Protein AF-0000000078651149 (afdb_homodimer)

Secondary structure (DSSP, 8-state):
-EEEEEEEETTHHHHHHHHHHHHHGGGGGGEEEEEE-TT--HHHHHHHHHHHTTT--TT-EEEEEESSTTSHHHHHHHHHHHHTT-GGG-EEEES-BHHHHHHHHHHTTT--HHHHHHHHHHHHHHT-EE---------------/-EEEEEEEETTHHHHHHHHHHHHHGGGGGGEEEEEE-TT--HHHHHHHHHHHTTT--TT-EEEEEESSTTSHHHHHHHHHHHHTT-GGG-EEEES-BHHHHHHHHHHTTT--HHHHHHHHHHHHHHT-EE---------------

Foldseek 3Di:
DEAEEEEEAACVQVVLLVVLCVVCVPQSVRYFYAYDHPPHDLVRSLVVLCVSCVPDDLPYAYEYEYAAPPDSGLVSNLVSCVVSVRNVQYHYYYNDDNQLVNLCSVCVVPDGDPVSVCRSVVRSVVVDDDDDDPPPPPPVPPPPD/DEAEEEEEAACVQVVLLVVLCVVCVPQSVRYFYAYDHPPDDLVRSLVVLCVSCVPDDLPYAYEYEYAAPPDSGLVSNLVSCVVSVRNVQYHYYYNDDNQLVNLCSVCVVPDGDPVSVCRSVVRSVVVDDDDDDPPPPPPVPPPPD

Organism: NCBI:txid862967

Structure (mmCIF, N/CA/C/O backbone):
data_AF-0000000078651149-model_v1
#
loop_
_entity.id
_entity.type
_entity.pdbx_description
1 polymer 'PTS system, sugar-specific IIA component'
#
loop_
_atom_site.group_PDB
_atom_site.id
_atom_site.type_symbol
_atom_site.label_atom_id
_atom_site.label_alt_id
_atom_site.label_comp_id
_atom_site.label_asym_id
_atom_site.label_entity_id
_atom_site.label_seq_id
_atom_site.pdbx_PDB_ins_code
_atom_site.Cartn_x
_atom_site.Cartn_y
_atom_site.Cartn_z
_atom_site.occupancy
_atom_site.B_iso_or_equiv
_atom_site.auth_seq_id
_atom_site.auth_comp_id
_atom_site.auth_asym_id
_atom_site.auth_atom_id
_atom_site.pdbx_PDB_model_num
ATOM 1 N N . MET A 1 1 ? -10.391 21.188 9.93 1 91.44 1 MET A N 1
ATOM 2 C CA . MET A 1 1 ? -10.617 19.844 9.391 1 91.44 1 MET A CA 1
ATOM 3 C C . MET A 1 1 ? -9.305 19.078 9.281 1 91.44 1 MET A C 1
ATOM 5 O O . MET A 1 1 ? -8.227 19.672 9.195 1 91.44 1 MET A O 1
ATOM 9 N N . LYS A 1 2 ? -9.398 17.734 9.375 1 96.12 2 LYS A N 1
ATOM 10 C CA . LYS A 1 2 ? -8.203 16.891 9.25 1 96.12 2 LYS A CA 1
ATOM 11 C C . LYS A 1 2 ? -8.172 16.188 7.898 1 96.12 2 LYS A C 1
ATOM 13 O O . LYS A 1 2 ? -9.125 15.492 7.535 1 96.12 2 LYS A O 1
ATOM 18 N N . TYR A 1 3 ? -7.121 16.406 7.117 1 97.81 3 TYR A N 1
ATOM 19 C CA . TYR A 1 3 ? -6.969 15.789 5.801 1 97.81 3 TYR A CA 1
ATOM 20 C C . TYR A 1 3 ? -6.078 14.555 5.871 1 97.81 3 TYR A C 1
ATOM 22 O O . TYR A 1 3 ? -5.164 14.484 6.691 1 97.81 3 TYR A O 1
ATOM 30 N N . LEU A 1 4 ? -6.434 13.617 5.094 1 98.44 4 LEU A N 1
ATOM 31 C CA . LEU A 1 4 ? -5.555 12.469 4.887 1 98.44 4 LEU A CA 1
ATOM 32 C C . LEU A 1 4 ? -4.586 12.727 3.738 1 98.44 4 LEU A C 1
ATOM 34 O O . LEU A 1 4 ? -5.008 12.938 2.6 1 98.44 4 LEU A O 1
ATOM 38 N N . VAL A 1 5 ? -3.336 12.703 4.043 1 98.75 5 VAL A N 1
ATOM 39 C CA . VAL A 1 5 ? -2.295 12.953 3.049 1 98.75 5 VAL A CA 1
ATOM 40 C C . VAL A 1 5 ? -1.481 11.688 2.82 1 98.75 5 VAL A C 1
ATOM 42 O O . VAL A 1 5 ? -0.91 11.125 3.76 1 98.75 5 VAL A O 1
ATOM 45 N N . LEU A 1 6 ? -1.442 11.242 1.597 1 98.88 6 LEU A N 1
ATOM 46 C CA . LEU A 1 6 ? -0.689 10.062 1.199 1 98.88 6 LEU A CA 1
ATOM 47 C C . LEU A 1 6 ? 0.566 10.453 0.426 1 98.88 6 LEU A C 1
ATOM 49 O O . LEU A 1 6 ? 0.494 11.211 -0.539 1 98.88 6 LEU A O 1
ATOM 53 N N . VAL A 1 7 ? 1.721 9.938 0.854 1 98.75 7 VAL A N 1
ATOM 54 C CA . VAL A 1 7 ? 2.963 10.234 0.147 1 98.75 7 VAL A CA 1
ATOM 55 C C . VAL A 1 7 ? 3.721 8.938 -0.128 1 98.75 7 VAL A C 1
ATOM 57 O O . VAL A 1 7 ? 3.719 8.023 0.699 1 98.75 7 VAL A O 1
ATOM 60 N N . SER A 1 8 ? 4.363 8.852 -1.231 1 98.81 8 SER A N 1
ATOM 61 C CA . SER A 1 8 ? 5.07 7.629 -1.587 1 98.81 8 SER A CA 1
ATOM 62 C C . SER A 1 8 ? 6.102 7.879 -2.68 1 98.81 8 SER A C 1
ATOM 64 O O . SER A 1 8 ? 6.109 8.945 -3.301 1 98.81 8 SER A O 1
ATOM 66 N N . HIS A 1 9 ? 6.988 6.918 -2.805 1 98.44 9 HIS A N 1
ATOM 67 C CA . HIS A 1 9 ? 7.684 6.781 -4.082 1 98.44 9 HIS A CA 1
ATOM 68 C C . HIS A 1 9 ? 6.73 6.336 -5.184 1 98.44 9 HIS A C 1
ATOM 70 O O . HIS A 1 9 ? 5.805 5.562 -4.938 1 98.44 9 HIS A O 1
ATOM 76 N N . GLY A 1 10 ? 7.031 6.855 -6.387 1 97.44 10 GLY A N 1
ATOM 77 C CA . GLY A 1 10 ? 6.262 6.391 -7.531 1 97.44 10 GLY A CA 1
ATOM 78 C C . GLY A 1 10 ? 4.773 6.637 -7.387 1 97.44 10 GLY A C 1
ATOM 79 O O . GLY A 1 10 ? 4.355 7.715 -6.961 1 97.44 10 GLY A O 1
ATOM 80 N N . GLY A 1 11 ? 3.93 5.637 -7.789 1 98 11 GLY A N 1
ATOM 81 C CA . GLY A 1 11 ? 2.496 5.852 -7.918 1 98 11 GLY A CA 1
ATOM 82 C C . GLY A 1 11 ? 1.697 5.234 -6.781 1 98 11 GLY A C 1
ATOM 83 O O . GLY A 1 11 ? 0.466 5.211 -6.828 1 98 11 GLY A O 1
ATOM 84 N N . LEU A 1 12 ? 2.32 4.746 -5.73 1 98.75 12 LEU A N 1
ATOM 85 C CA . LEU A 1 12 ? 1.629 4.023 -4.668 1 98.75 12 LEU A CA 1
ATOM 86 C C . LEU A 1 12 ? 0.584 4.906 -3.996 1 98.75 12 LEU A C 1
ATOM 88 O O . LEU A 1 12 ? -0.557 4.484 -3.799 1 98.75 12 LEU A O 1
ATOM 92 N N . ALA A 1 13 ? 0.898 6.145 -3.652 1 98.75 13 ALA A N 1
ATOM 93 C CA . ALA A 1 13 ? -0.025 7.051 -2.971 1 98.75 13 ALA A CA 1
ATOM 94 C C . ALA A 1 13 ? -1.29 7.266 -3.797 1 98.75 13 ALA A C 1
ATOM 96 O O . ALA A 1 13 ? -2.404 7.098 -3.293 1 98.75 13 ALA A O 1
ATOM 97 N N . GLU A 1 14 ? -1.108 7.578 -5.059 1 98 14 GLU A N 1
ATOM 98 C CA . GLU A 1 14 ? -2.252 7.789 -5.941 1 98 14 GLU A CA 1
ATOM 99 C C . GLU A 1 14 ? -3.041 6.496 -6.137 1 98 14 GLU A C 1
ATOM 101 O O . GLU A 1 14 ? -4.266 6.527 -6.285 1 98 14 GLU A O 1
ATOM 106 N N . GLY A 1 15 ? -2.297 5.406 -6.211 1 98.19 15 GLY A N 1
ATOM 107 C CA . GLY A 1 15 ? -2.959 4.113 -6.27 1 98.19 15 GLY A CA 1
ATOM 108 C C . GLY A 1 15 ? -3.869 3.855 -5.082 1 98.19 15 GLY A C 1
ATOM 109 O O . GLY A 1 15 ? -5.008 3.414 -5.254 1 98.19 15 GLY A O 1
ATOM 110 N N . VAL A 1 16 ? -3.379 4.109 -3.887 1 98.44 16 VAL A N 1
ATOM 111 C CA . VAL A 1 16 ? -4.18 3.936 -2.68 1 98.44 16 VAL A CA 1
ATOM 112 C C . VAL A 1 16 ? -5.391 4.867 -2.723 1 98.44 16 VAL A C 1
ATOM 114 O O . VAL A 1 16 ? -6.504 4.465 -2.379 1 98.44 16 VAL A O 1
ATOM 117 N N . GLN A 1 17 ? -5.168 6.094 -3.168 1 97.81 17 GLN A N 1
ATOM 118 C CA . GLN A 1 17 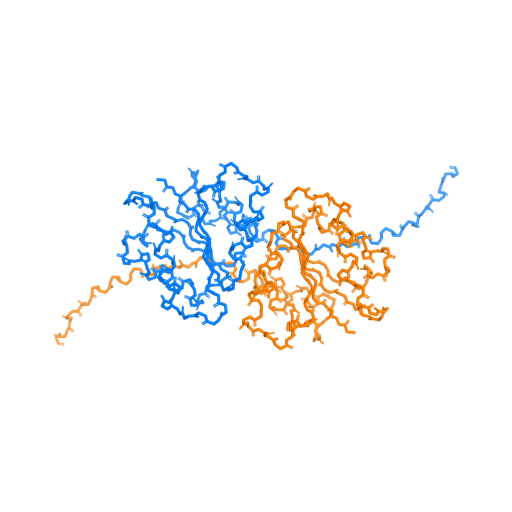? -6.273 7.039 -3.273 1 97.81 17 GLN A CA 1
ATOM 119 C C . GLN A 1 17 ? -7.375 6.5 -4.18 1 97.81 17 GLN A C 1
ATOM 121 O O . GLN A 1 17 ? -8.555 6.586 -3.85 1 97.81 17 GLN A O 1
ATOM 126 N N . SER A 1 18 ? -6.992 5.984 -5.32 1 96.56 18 SER A N 1
ATOM 127 C CA . SER A 1 18 ? -7.965 5.41 -6.246 1 96.56 18 SER A CA 1
ATOM 128 C C . SER A 1 18 ? -8.727 4.254 -5.605 1 96.56 18 SER A C 1
ATOM 130 O O . SER A 1 18 ? -9.93 4.109 -5.805 1 96.56 18 SER A O 1
ATOM 132 N N . SER A 1 19 ? -8.031 3.371 -4.859 1 97.31 19 SER A N 1
ATOM 133 C CA . SER A 1 19 ? -8.664 2.248 -4.176 1 97.31 19 SER A CA 1
ATOM 134 C C . SER A 1 19 ? -9.609 2.729 -3.082 1 97.31 19 SER A C 1
ATOM 136 O O . SER A 1 19 ? -10.711 2.188 -2.924 1 97.31 19 SER A O 1
ATOM 138 N N . LEU A 1 20 ? -9.188 3.756 -2.35 1 96.88 20 LEU A N 1
ATOM 139 C CA . LEU A 1 20 ? -10.023 4.305 -1.285 1 96.88 20 LEU A CA 1
ATOM 140 C C . LEU A 1 20 ? -11.344 4.812 -1.84 1 96.88 20 LEU A C 1
ATOM 142 O O . LEU A 1 20 ? -12.383 4.703 -1.184 1 96.88 20 LEU A O 1
ATOM 146 N N . LYS A 1 21 ? -11.312 5.363 -3.047 1 95 21 LYS A N 1
ATOM 147 C CA . LYS A 1 21 ? -12.516 5.906 -3.672 1 95 21 LYS A CA 1
ATOM 148 C C . LYS A 1 21 ? -13.578 4.82 -3.852 1 95 21 LYS A C 1
ATOM 150 O O . LYS A 1 21 ? -14.773 5.098 -3.756 1 95 21 LYS A O 1
ATOM 155 N N . MET A 1 22 ? -13.172 3.645 -4.027 1 93.94 22 MET A N 1
ATOM 156 C CA . MET A 1 22 ? -14.094 2.527 -4.227 1 93.94 22 MET A CA 1
ATOM 157 C C . MET A 1 22 ? -14.766 2.141 -2.912 1 93.94 22 MET A C 1
ATOM 159 O O . MET A 1 22 ? -15.836 1.529 -2.916 1 93.94 22 MET A O 1
ATOM 163 N N . PHE A 1 23 ? -14.148 2.459 -1.792 1 93 23 PHE A N 1
ATOM 164 C CA . PHE A 1 23 ? -14.664 2.07 -0.484 1 93 23 PHE A CA 1
ATOM 165 C C . PHE A 1 23 ? -15.352 3.248 0.199 1 93 23 PHE A C 1
ATOM 167 O O . PHE A 1 23 ? -16.312 3.062 0.959 1 93 23 PHE A O 1
ATOM 174 N N . ALA A 1 24 ? -14.82 4.402 -0.02 1 88.62 24 ALA A N 1
ATOM 175 C CA . ALA A 1 24 ? -15.25 5.59 0.713 1 88.62 24 ALA A CA 1
ATOM 176 C C . ALA A 1 24 ? -15.367 6.797 -0.216 1 88.62 24 ALA A C 1
ATOM 178 O O . ALA A 1 24 ? -14.875 7.883 0.099 1 88.62 24 ALA A O 1
ATOM 179 N N . GLY A 1 25 ? -15.969 6.648 -1.271 1 77.94 25 GLY A N 1
ATOM 180 C CA . GLY A 1 25 ? -16.062 7.672 -2.299 1 77.94 25 GLY A CA 1
ATOM 181 C C . GLY A 1 25 ? -16.562 9.008 -1.768 1 77.94 25 GLY A C 1
ATOM 182 O O . GLY A 1 25 ? -16.188 10.062 -2.279 1 77.94 25 GLY A O 1
ATOM 183 N N . ASP A 1 26 ? -17.266 9.109 -0.758 1 80.19 26 ASP A N 1
ATOM 184 C CA . ASP A 1 26 ? -17.875 10.328 -0.239 1 80.19 26 ASP A CA 1
ATOM 185 C C . ASP A 1 26 ? -16.844 11.172 0.526 1 80.19 26 ASP A C 1
ATOM 187 O O . ASP A 1 26 ? -17.062 12.359 0.752 1 80.19 26 ASP A O 1
ATOM 191 N N . LYS A 1 27 ? -15.758 10.648 0.894 1 81.94 27 LYS A N 1
ATOM 192 C CA . LYS A 1 27 ? -14.773 11.359 1.694 1 81.94 27 LYS A CA 1
ATOM 193 C C . LYS A 1 27 ? -13.484 11.578 0.907 1 81.94 27 LYS A C 1
ATOM 195 O O . LYS A 1 27 ? -12.477 12.039 1.461 1 81.94 27 LYS A O 1
ATOM 200 N N . THR A 1 28 ? -13.484 11.406 -0.286 1 80.06 28 THR A N 1
ATOM 201 C CA . THR A 1 28 ? -12.25 11.383 -1.059 1 80.06 28 THR A CA 1
ATOM 202 C C . THR A 1 28 ? -11.711 12.789 -1.275 1 80.06 28 THR A C 1
ATOM 204 O O . THR A 1 28 ? -10.539 12.977 -1.595 1 80.06 28 THR A O 1
ATOM 207 N N . ASP A 1 29 ? -12.609 13.742 -1.034 1 88.69 29 ASP A N 1
ATOM 208 C CA . ASP A 1 29 ? -12.164 15.125 -1.166 1 88.69 29 ASP A CA 1
ATOM 209 C C . ASP A 1 29 ? -11.18 15.492 -0.063 1 88.69 29 ASP A C 1
ATOM 211 O O . ASP A 1 29 ? -10.469 16.5 -0.164 1 88.69 29 ASP A O 1
ATOM 215 N N . GLN A 1 30 ? -11.133 14.727 0.905 1 94.19 30 GLN A N 1
ATOM 216 C CA . GLN A 1 30 ? -10.25 15 2.033 1 94.19 30 GLN A CA 1
ATOM 217 C C . GLN A 1 30 ? -8.953 14.203 1.93 1 94.19 30 GLN A C 1
ATOM 219 O O . GLN A 1 30 ? -8.172 14.156 2.879 1 94.19 30 GLN A O 1
ATOM 224 N N . VAL A 1 31 ? -8.781 13.516 0.802 1 97.88 31 VAL A N 1
ATOM 225 C CA . VAL A 1 31 ? -7.582 12.719 0.583 1 97.88 31 VAL A CA 1
ATOM 226 C C . VAL A 1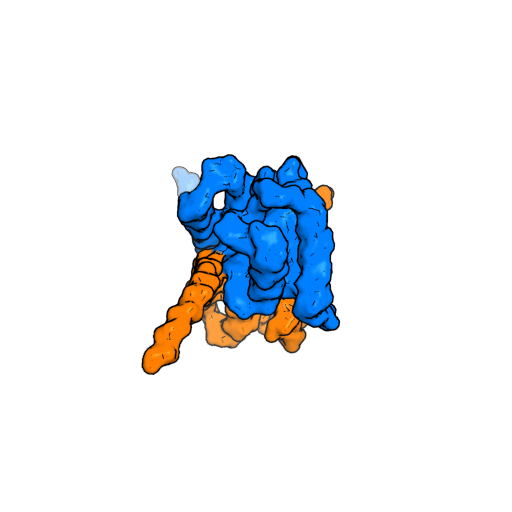 31 ? -6.676 13.414 -0.431 1 97.88 31 VAL A C 1
ATOM 228 O O . VAL A 1 31 ? -7.117 13.758 -1.529 1 97.88 31 VAL A O 1
ATOM 231 N N . ILE A 1 32 ? -5.48 13.688 -0.051 1 98.19 32 ILE A N 1
ATOM 232 C CA . ILE A 1 32 ? -4.449 14.25 -0.914 1 98.19 32 ILE A CA 1
ATOM 233 C C . ILE A 1 32 ? -3.338 13.227 -1.128 1 98.19 32 ILE A C 1
ATOM 235 O O . ILE A 1 32 ? -2.797 12.68 -0.165 1 98.19 32 ILE A O 1
ATOM 239 N N . ALA A 1 33 ? -3.047 12.906 -2.346 1 98.56 33 ALA A N 1
ATOM 240 C CA . ALA A 1 33 ? -2.006 11.93 -2.664 1 98.56 33 ALA A CA 1
ATOM 241 C C . ALA A 1 33 ? -0.919 12.555 -3.535 1 98.56 33 ALA A C 1
ATOM 243 O O . ALA A 1 33 ? -1.215 13.164 -4.566 1 98.56 33 ALA A O 1
ATOM 244 N N . VAL A 1 34 ? 0.312 12.398 -3.1 1 98.69 34 VAL A N 1
ATOM 245 C CA . VAL A 1 34 ? 1.445 12.922 -3.854 1 98.69 34 VAL A CA 1
ATOM 246 C C . VAL A 1 34 ? 2.564 11.883 -3.891 1 98.69 34 VAL A C 1
ATOM 248 O O . VAL A 1 34 ? 2.961 11.352 -2.852 1 98.69 34 VAL A O 1
ATOM 251 N N . GLY A 1 35 ? 3.037 11.562 -5.039 1 98.56 35 GLY A N 1
ATOM 252 C CA . GLY A 1 35 ? 4.137 10.633 -5.199 1 98.56 35 GLY A CA 1
ATOM 253 C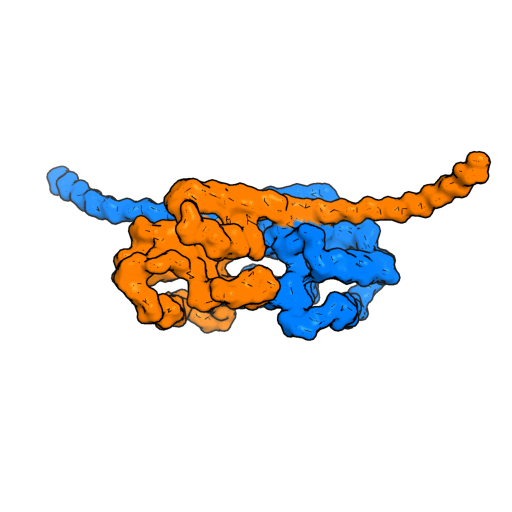 C . GLY A 1 35 ? 5.367 11.258 -5.832 1 98.56 35 GLY A C 1
ATOM 254 O O . GLY A 1 35 ? 5.25 12.117 -6.707 1 98.56 35 GLY A O 1
ATOM 255 N N . LEU A 1 36 ? 6.523 10.875 -5.344 1 98.5 36 LEU A N 1
ATOM 256 C CA . LEU A 1 36 ? 7.766 11.188 -6.047 1 98.5 36 LEU A CA 1
ATOM 257 C C . LEU A 1 36 ? 7.91 10.32 -7.293 1 98.5 36 LEU A C 1
ATOM 259 O O . LEU A 1 36 ? 8.234 9.133 -7.199 1 98.5 36 LEU A O 1
ATOM 263 N N . LYS A 1 37 ? 7.746 10.906 -8.414 1 96.12 37 LYS A N 1
ATOM 264 C CA . LYS A 1 37 ? 7.746 10.164 -9.672 1 96.12 37 LYS A CA 1
ATOM 265 C C . LYS A 1 37 ? 9.164 9.875 -10.141 1 96.12 37 LYS A C 1
ATOM 267 O O . LYS A 1 37 ? 10.109 10.562 -9.75 1 96.12 37 LYS A O 1
ATOM 272 N N . GLU A 1 38 ? 9.211 8.789 -10.969 1 93 38 GLU A N 1
ATOM 273 C CA . GLU A 1 38 ? 10.5 8.469 -11.562 1 93 38 GLU A CA 1
ATOM 274 C C . GLU A 1 38 ? 11.062 9.648 -12.352 1 93 38 GLU A C 1
ATOM 276 O O . GLU A 1 38 ? 10.352 10.273 -13.141 1 93 38 GLU A O 1
ATOM 281 N N . GLY A 1 39 ? 12.32 9.984 -12.172 1 93.75 39 GLY A N 1
ATOM 282 C CA . GLY A 1 39 ? 12.969 11.062 -12.914 1 93.75 39 GLY A CA 1
ATOM 283 C C . GLY A 1 39 ? 12.766 12.43 -12.289 1 93.75 39 GLY A C 1
ATOM 284 O O . GLY A 1 39 ? 13.344 13.414 -12.742 1 93.75 39 GLY A O 1
ATOM 285 N N . LYS A 1 40 ? 11.945 12.578 -11.328 1 96.06 40 LYS A N 1
ATOM 286 C CA . LYS A 1 40 ? 11.734 13.844 -10.641 1 96.06 40 LYS A CA 1
ATOM 287 C C . LYS A 1 40 ? 12.656 13.977 -9.43 1 96.06 40 LYS A C 1
ATOM 289 O O . LYS A 1 40 ? 13.008 12.977 -8.805 1 96.06 40 LYS A O 1
ATOM 294 N N . SER A 1 41 ? 13.031 15.164 -9.094 1 97.25 41 SER A N 1
ATOM 295 C CA . SER A 1 41 ? 13.875 15.43 -7.938 1 97.25 41 SER A CA 1
ATOM 296 C C . SER A 1 41 ? 13.039 15.641 -6.68 1 97.25 41 SER A C 1
ATOM 298 O O . SER A 1 41 ? 11.82 15.844 -6.762 1 97.25 41 SER A O 1
ATOM 300 N N . VAL A 1 42 ? 13.664 15.594 -5.562 1 97.12 42 VAL A N 1
ATOM 301 C CA . VAL A 1 42 ? 13.008 15.852 -4.289 1 97.12 42 VAL A CA 1
ATOM 302 C C . VAL A 1 42 ? 12.492 17.297 -4.254 1 97.12 42 VAL A C 1
ATOM 304 O O . VAL A 1 42 ? 11.445 17.562 -3.656 1 97.12 42 VAL A O 1
ATOM 307 N N . ASP A 1 43 ? 13.188 18.203 -4.953 1 98.06 43 ASP A N 1
ATOM 308 C CA . ASP A 1 43 ? 12.727 19.578 -5.059 1 98.06 43 ASP A CA 1
ATOM 309 C C . ASP A 1 43 ? 11.414 19.672 -5.84 1 98.06 43 ASP A C 1
ATOM 311 O O . ASP A 1 43 ? 10.516 20.406 -5.469 1 98.06 43 ASP A O 1
ATOM 315 N N . ASP A 1 44 ? 11.391 18.938 -6.895 1 98.12 44 ASP A N 1
ATOM 316 C CA . ASP A 1 44 ? 10.148 18.859 -7.656 1 98.12 44 ASP A CA 1
ATOM 317 C C . ASP A 1 44 ? 9.008 18.312 -6.793 1 98.12 44 ASP A C 1
ATOM 319 O O . ASP A 1 44 ? 7.895 18.844 -6.824 1 98.12 44 ASP A O 1
ATOM 323 N N . PHE A 1 45 ? 9.328 17.312 -6.094 1 98.62 45 PHE A N 1
ATOM 324 C CA . PHE A 1 45 ? 8.336 16.734 -5.203 1 98.62 45 PHE A CA 1
ATOM 325 C C . PHE A 1 45 ? 7.859 17.75 -4.176 1 98.62 45 PHE A C 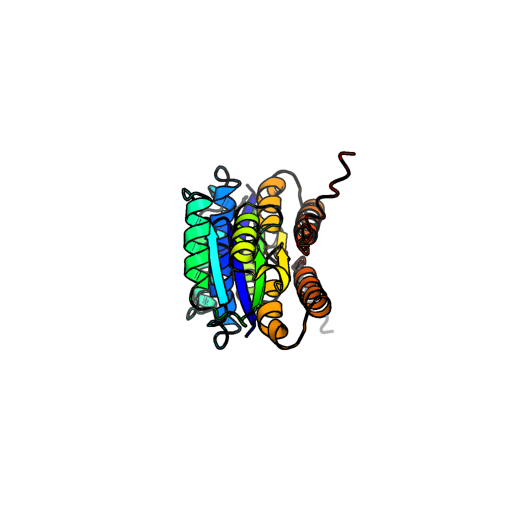1
ATOM 327 O O . PHE A 1 45 ? 6.66 17.859 -3.916 1 98.62 45 PHE A O 1
ATOM 334 N N . ALA A 1 46 ? 8.797 18.453 -3.545 1 98.5 46 ALA A N 1
ATOM 335 C CA . ALA A 1 46 ? 8.453 19.453 -2.553 1 98.5 46 ALA A CA 1
ATOM 336 C C . ALA A 1 46 ? 7.488 20.484 -3.135 1 98.5 46 ALA A C 1
ATOM 338 O O . ALA A 1 46 ? 6.52 20.875 -2.482 1 98.5 46 ALA A O 1
ATOM 339 N N . LEU A 1 47 ? 7.766 20.891 -4.359 1 98.25 47 LEU A N 1
ATOM 340 C CA . LEU A 1 47 ? 6.914 21.859 -5.035 1 98.25 47 LEU A CA 1
ATOM 341 C C . LEU A 1 47 ? 5.516 21.281 -5.262 1 98.25 47 LEU A C 1
ATOM 343 O O . LEU A 1 47 ? 4.516 21.953 -4.98 1 98.25 47 LEU A O 1
ATOM 347 N N . ASP A 1 48 ? 5.48 20.094 -5.766 1 98.31 48 ASP A N 1
ATOM 348 C CA . ASP A 1 48 ? 4.203 19.438 -6.008 1 98.31 48 ASP A CA 1
ATOM 349 C C . ASP A 1 48 ? 3.422 19.266 -4.707 1 98.31 48 ASP A C 1
ATOM 351 O O . ASP A 1 48 ? 2.205 19.453 -4.676 1 98.31 48 ASP A O 1
ATOM 355 N N . PHE A 1 49 ? 4.113 18.922 -3.682 1 98.75 49 PHE A N 1
ATOM 356 C CA . PHE A 1 49 ? 3.494 18.688 -2.383 1 98.75 49 PHE A CA 1
ATOM 357 C C . PHE A 1 49 ? 2.924 19.984 -1.812 1 98.75 49 PHE A C 1
ATOM 359 O O . PHE A 1 49 ? 1.79 20 -1.33 1 98.75 49 PHE A O 1
ATOM 366 N N . ARG A 1 50 ? 3.662 21 -1.884 1 98.31 50 ARG A N 1
ATOM 367 C CA . ARG A 1 50 ? 3.189 22.312 -1.435 1 98.31 50 ARG A CA 1
ATOM 368 C C . ARG A 1 50 ? 1.927 22.719 -2.184 1 98.31 50 ARG A C 1
ATOM 370 O O . ARG A 1 50 ? 0.967 23.203 -1.574 1 98.31 50 ARG A O 1
ATOM 377 N N . GLN A 1 51 ? 2.023 22.531 -3.463 1 98.31 51 GLN A N 1
ATOM 378 C CA . GLN A 1 51 ? 0.876 22.891 -4.289 1 98.31 51 GLN A CA 1
ATOM 379 C C . GLN A 1 51 ? -0.356 22.078 -3.9 1 98.31 51 GLN A C 1
ATOM 381 O O . GLN A 1 51 ? -1.468 22.609 -3.861 1 98.31 51 GLN A O 1
ATOM 386 N N . ALA A 1 52 ? -0.146 20.828 -3.65 1 98 52 ALA A N 1
ATOM 387 C CA . ALA A 1 52 ? -1.252 19.938 -3.287 1 98 52 ALA A CA 1
ATOM 388 C C . ALA A 1 52 ? -1.891 20.375 -1.972 1 98 52 ALA A C 1
ATOM 390 O O . ALA A 1 52 ? -3.088 20.172 -1.756 1 98 52 ALA A O 1
ATOM 391 N N . LEU A 1 53 ? -1.129 21 -1.083 1 97.69 53 LEU A N 1
ATOM 392 C CA . LEU A 1 53 ? -1.615 21.391 0.234 1 97.69 53 LEU A CA 1
ATOM 393 C C . LEU A 1 53 ? -2.16 22.812 0.206 1 97.69 53 LEU A C 1
ATOM 395 O O . LEU A 1 53 ? -2.646 23.312 1.221 1 97.69 53 LEU A O 1
ATOM 399 N N . SER A 1 54 ? -2.135 23.453 -0.936 1 96.69 54 SER A N 1
ATOM 400 C CA . SER A 1 54 ? -2.428 24.891 -1.046 1 96.69 54 SER A CA 1
ATOM 401 C C . SER A 1 54 ? -3.861 25.188 -0.628 1 96.69 54 SER A C 1
ATOM 403 O O . SER A 1 54 ? -4.176 26.328 -0.253 1 96.69 54 SER A O 1
ATOM 405 N N . GLY A 1 55 ? -4.754 24.219 -0.617 1 95.31 55 GLY A N 1
ATOM 406 C CA . GLY A 1 55 ? -6.148 24.438 -0.255 1 95.31 55 GLY A CA 1
ATOM 407 C C . GLY A 1 55 ? -6.398 24.328 1.237 1 95.31 55 GLY A C 1
ATOM 408 O O . GLY A 1 55 ? -7.5 24.625 1.707 1 95.31 55 GLY A O 1
ATOM 409 N N . LEU A 1 56 ? -5.414 24 2 1 96.31 56 LEU A N 1
ATOM 410 C CA . LEU A 1 56 ? -5.582 23.828 3.439 1 96.31 56 LEU A CA 1
ATOM 411 C C . LEU A 1 56 ? -5.551 25.188 4.148 1 96.31 56 LEU A C 1
ATOM 413 O O . LEU A 1 56 ? -4.742 26.047 3.805 1 96.31 56 LEU A O 1
ATOM 417 N N . SER A 1 57 ? -6.41 25.359 5.078 1 95.94 57 SER A N 1
ATOM 418 C CA . SER A 1 57 ? -6.395 26.531 5.934 1 95.94 57 SER A CA 1
ATOM 419 C C . SER A 1 57 ? -5.406 26.375 7.086 1 95.94 57 SER A C 1
ATOM 421 O O . SER A 1 57 ? -4.867 25.281 7.293 1 95.94 57 SER A O 1
ATOM 423 N N . VAL A 1 58 ? -5.23 27.375 7.793 1 93.75 58 VAL A N 1
ATOM 424 C CA . VAL A 1 58 ? -4.289 27.391 8.906 1 93.75 58 VAL A CA 1
ATOM 425 C C . VAL A 1 58 ? -4.762 26.422 9.992 1 93.75 58 VAL A C 1
ATOM 427 O O . VAL A 1 58 ? -3.949 25.781 10.656 1 93.75 58 VAL A O 1
ATOM 430 N N . GLU A 1 59 ? -6.039 26.281 10.055 1 95.06 59 GLU A N 1
ATOM 431 C CA . GLU A 1 59 ? -6.602 25.484 11.141 1 95.06 59 GLU A CA 1
ATOM 432 C C . GLU A 1 59 ? -6.668 24 10.758 1 95.06 59 GLU A C 1
ATOM 434 O O . GLU A 1 59 ? -6.875 23.141 11.617 1 95.06 59 GLU A O 1
ATOM 439 N N . ASP A 1 60 ? -6.531 23.75 9.5 1 96.56 60 ASP A N 1
ATOM 440 C CA . ASP A 1 60 ? -6.59 22.375 9.055 1 96.56 60 ASP A CA 1
ATOM 441 C C . ASP A 1 60 ? -5.371 21.578 9.539 1 96.56 60 ASP A C 1
ATOM 443 O O . ASP A 1 60 ? -4.273 22.141 9.641 1 96.56 60 ASP A O 1
ATOM 447 N N . THR A 1 61 ? -5.574 20.328 9.891 1 97 61 THR A N 1
ATOM 448 C CA . THR A 1 61 ? -4.5 19.422 10.273 1 97 61 THR A CA 1
ATOM 449 C C . THR A 1 61 ? -4.402 18.25 9.297 1 97 61 THR A C 1
ATOM 451 O O . THR A 1 61 ? -5.227 18.125 8.391 1 97 61 THR A O 1
ATOM 454 N N . VAL A 1 62 ? -3.297 17.484 9.523 1 97.94 62 VAL A N 1
ATOM 455 C CA . VAL A 1 62 ? -3.113 16.438 8.523 1 97.94 62 VAL A CA 1
ATOM 456 C C . VAL A 1 62 ? -2.723 15.141 9.219 1 97.94 62 VAL A C 1
ATOM 458 O O . VAL A 1 62 ? -2.035 15.148 10.242 1 97.94 62 VAL A O 1
ATOM 461 N N . LEU A 1 63 ? -3.242 14.086 8.758 1 98.5 63 LEU A N 1
ATOM 462 C CA . LEU A 1 63 ? -2.732 12.727 8.922 1 98.5 63 LEU A CA 1
ATOM 463 C C . LEU A 1 63 ? -1.938 12.289 7.695 1 98.5 63 LEU A C 1
ATOM 465 O O . LEU A 1 63 ? -2.492 12.18 6.598 1 98.5 63 LEU A O 1
ATOM 469 N N . VAL A 1 64 ? -0.635 12.055 7.891 1 98.75 64 VAL A N 1
ATOM 470 C CA . VAL A 1 64 ? 0.234 11.68 6.781 1 98.75 64 VAL A CA 1
ATOM 471 C C . VAL A 1 64 ? 0.522 10.18 6.832 1 98.75 64 VAL A C 1
ATOM 473 O O . VAL A 1 64 ? 1.017 9.672 7.84 1 98.75 64 VAL A O 1
ATOM 476 N N . LEU A 1 65 ? 0.21 9.5 5.797 1 98.88 65 LEU A N 1
ATOM 477 C CA . LEU A 1 65 ? 0.572 8.094 5.617 1 98.88 65 LEU A CA 1
ATOM 478 C C . LEU A 1 65 ? 1.56 7.934 4.465 1 98.88 65 LEU A C 1
ATOM 480 O O . LEU A 1 65 ? 1.258 8.297 3.326 1 98.88 65 LEU A O 1
ATOM 484 N N . ALA A 1 66 ? 2.697 7.387 4.758 1 98.88 66 ALA A N 1
ATOM 485 C CA . ALA A 1 66 ? 3.752 7.246 3.756 1 98.88 66 ALA A CA 1
ATOM 486 C C . ALA A 1 66 ? 4.047 5.777 3.469 1 98.88 66 ALA A C 1
ATOM 488 O O . ALA A 1 66 ? 3.783 4.91 4.309 1 98.88 66 ALA A O 1
ATOM 489 N N . ASP A 1 67 ? 4.645 5.539 2.316 1 98.75 67 ASP A N 1
ATOM 490 C CA . ASP A 1 67 ? 5.016 4.176 1.956 1 98.75 67 ASP A CA 1
ATOM 491 C C . ASP A 1 67 ? 6.113 3.643 2.875 1 98.75 67 ASP A C 1
ATOM 493 O O . ASP A 1 67 ? 6.027 2.518 3.369 1 98.75 67 ASP A O 1
ATOM 497 N N . ILE A 1 68 ? 7.098 4.469 3.123 1 97.44 68 ILE A N 1
ATOM 498 C CA . ILE A 1 68 ? 8.211 4.02 3.955 1 97.44 68 ILE A CA 1
ATOM 499 C C . ILE A 1 68 ? 8.703 5.176 4.82 1 97.44 68 ILE A C 1
ATOM 501 O O . ILE A 1 68 ? 8.828 6.309 4.344 1 97.44 68 ILE A O 1
ATOM 505 N N . VAL A 1 69 ? 9.008 4.887 6.09 1 96.75 69 VAL A N 1
ATOM 506 C CA . VAL A 1 69 ? 9.656 5.844 6.973 1 96.75 69 VAL A CA 1
ATOM 507 C C . VAL A 1 69 ? 11.141 5.949 6.613 1 96.75 69 VAL A C 1
ATOM 509 O O . VAL A 1 69 ? 11.812 4.934 6.41 1 96.75 69 VAL A O 1
ATOM 512 N N . GLY A 1 70 ? 11.617 7.156 6.535 1 94.44 70 GLY A N 1
ATOM 513 C CA . GLY A 1 70 ? 13.016 7.359 6.211 1 94.44 70 GLY A CA 1
ATOM 514 C C . GLY A 1 70 ? 13.258 7.605 4.734 1 94.44 70 GLY A C 1
ATOM 515 O O . GLY A 1 70 ? 14.383 7.898 4.32 1 94.44 70 GLY A O 1
ATOM 516 N N . GLY A 1 71 ? 12.25 7.434 3.941 1 96.06 71 GLY A N 1
ATOM 517 C CA . GLY A 1 71 ? 12.375 7.73 2.523 1 96.06 71 GLY A CA 1
ATOM 518 C C . GLY A 1 71 ? 12.352 9.219 2.219 1 96.06 71 GLY A C 1
ATOM 519 O O . GLY A 1 71 ? 11.781 10 2.982 1 96.06 71 GLY A O 1
ATOM 520 N N . SER A 1 72 ? 12.789 9.547 1.047 1 97 72 SER A N 1
ATOM 521 C CA . SER A 1 72 ? 12.875 10.953 0.663 1 97 72 SER A CA 1
ATOM 522 C C . SER A 1 72 ? 11.492 11.586 0.556 1 97 72 SER A C 1
ATOM 524 O O . SER A 1 72 ? 11.289 12.727 0.979 1 97 72 SER A O 1
ATOM 526 N N . PRO A 1 73 ? 10.516 10.898 0.036 1 98.25 73 PRO A N 1
ATOM 527 C CA . PRO A 1 73 ? 9.203 11.531 -0.062 1 98.25 73 PRO A CA 1
ATOM 528 C C . PRO A 1 73 ? 8.641 11.945 1.298 1 98.25 73 PRO A C 1
ATOM 530 O O . PRO A 1 73 ? 8.203 13.086 1.466 1 98.25 73 PRO A O 1
ATOM 533 N N . LEU A 1 74 ? 8.711 11.094 2.303 1 98.19 74 LEU A N 1
ATOM 534 C CA . LEU A 1 74 ? 8.164 11.43 3.613 1 98.19 74 LEU A CA 1
ATOM 535 C C . LEU A 1 74 ? 8.984 12.531 4.273 1 98.19 74 LEU A C 1
ATOM 537 O O . LEU A 1 74 ? 8.422 13.477 4.84 1 98.19 74 LEU A O 1
ATOM 541 N N . THR A 1 75 ? 10.32 12.391 4.176 1 97.5 75 THR A N 1
ATOM 542 C CA . THR A 1 75 ? 11.195 13.398 4.762 1 97.5 75 THR A CA 1
ATOM 543 C C . THR A 1 75 ? 10.906 14.781 4.176 1 97.5 75 THR A C 1
ATOM 545 O O . THR A 1 75 ? 10.773 15.758 4.914 1 97.5 75 THR A O 1
ATOM 548 N N . THR A 1 76 ? 10.805 14.836 2.887 1 98.5 76 THR A N 1
ATOM 549 C CA . THR A 1 76 ? 10.531 16.094 2.197 1 98.5 76 THR A CA 1
ATOM 550 C C . THR A 1 76 ? 9.148 16.625 2.576 1 98.5 76 THR A C 1
ATOM 552 O O . THR A 1 76 ? 8.984 17.828 2.801 1 98.5 76 THR A O 1
ATOM 555 N N . ALA A 1 77 ? 8.18 15.727 2.627 1 98.56 77 ALA A N 1
ATOM 556 C CA . ALA A 1 77 ? 6.832 16.125 3.033 1 98.56 77 ALA A CA 1
ATOM 557 C C . ALA A 1 77 ? 6.844 16.75 4.426 1 98.56 77 ALA A C 1
ATOM 559 O O . ALA A 1 77 ? 6.219 17.797 4.652 1 98.56 77 ALA A O 1
ATOM 560 N N . CYS A 1 78 ? 7.551 16.109 5.359 1 97.94 78 CYS A N 1
ATOM 561 C CA . CYS A 1 78 ? 7.629 16.609 6.727 1 97.94 78 CYS A CA 1
ATOM 562 C C . CYS A 1 78 ? 8.312 17.969 6.762 1 97.94 78 CYS A C 1
ATOM 564 O O . CYS A 1 78 ? 7.914 18.859 7.52 1 97.94 78 CYS A O 1
ATOM 566 N N . ASN A 1 79 ? 9.367 18.141 5.945 1 97.62 79 ASN A N 1
ATOM 567 C CA . ASN A 1 79 ? 10.016 19.438 5.848 1 97.62 79 ASN A CA 1
ATOM 568 C C . ASN A 1 79 ? 9.047 20.516 5.379 1 97.62 79 ASN A C 1
ATOM 570 O O . ASN A 1 79 ? 9.023 21.609 5.934 1 97.62 79 ASN A O 1
ATOM 574 N N . VAL A 1 80 ? 8.297 20.234 4.363 1 98.25 80 VAL A N 1
ATOM 575 C CA . VAL A 1 80 ? 7.324 21.188 3.838 1 98.25 80 VAL A CA 1
ATOM 576 C C . VAL A 1 80 ? 6.277 21.5 4.906 1 98.25 80 VAL A C 1
ATOM 578 O O . VAL A 1 80 ? 5.91 22.656 5.102 1 98.25 80 VAL A O 1
ATOM 581 N N . LEU A 1 81 ? 5.82 20.484 5.605 1 97.88 81 LEU A N 1
ATOM 582 C CA . LEU A 1 81 ? 4.828 20.688 6.656 1 97.88 81 LEU A CA 1
ATOM 583 C C . LEU A 1 81 ? 5.391 21.547 7.777 1 97.88 81 LEU A C 1
ATOM 585 O O . LEU A 1 81 ? 4.668 22.359 8.367 1 97.88 81 LEU A O 1
ATOM 589 N N . ALA A 1 82 ? 6.66 21.328 8.102 1 96.94 82 ALA A N 1
ATOM 590 C CA . ALA A 1 82 ? 7.32 22.172 9.094 1 96.94 82 ALA A CA 1
ATOM 591 C C . ALA A 1 82 ? 7.332 23.641 8.664 1 96.94 82 ALA A C 1
ATOM 593 O O . ALA A 1 82 ? 7.031 24.531 9.453 1 96.94 82 ALA A O 1
ATOM 594 N N . GLU A 1 83 ? 7.664 23.859 7.41 1 96.62 83 GLU A N 1
ATOM 595 C CA . GLU A 1 83 ? 7.691 25.219 6.859 1 96.62 83 GLU A CA 1
ATOM 596 C C . GLU A 1 83 ? 6.312 25.859 6.91 1 96.62 83 GLU A C 1
ATOM 598 O O . GLU A 1 83 ? 6.195 27.078 7.051 1 96.62 83 GLU A O 1
ATOM 603 N N . LEU A 1 84 ? 5.32 25.078 6.812 1 96.12 84 LEU A N 1
ATOM 604 C CA . LEU A 1 84 ? 3.947 25.578 6.797 1 96.12 84 LEU A CA 1
ATOM 605 C C . LEU A 1 84 ? 3.367 25.625 8.203 1 96.12 84 LEU A C 1
ATOM 607 O O . LEU A 1 84 ? 2.174 25.875 8.383 1 96.12 84 LEU A O 1
ATOM 611 N N . ASP A 1 85 ? 4.18 25.297 9.203 1 95.19 85 ASP A N 1
ATOM 612 C CA . ASP A 1 85 ? 3.785 25.266 10.609 1 95.19 85 ASP A CA 1
ATOM 613 C C . ASP A 1 85 ? 2.639 24.281 10.844 1 95.19 85 ASP A C 1
ATOM 615 O O . ASP A 1 85 ? 1.697 24.594 11.578 1 95.19 85 ASP A O 1
ATOM 619 N N . LYS A 1 86 ? 2.74 23.156 10.141 1 96.25 86 LYS A N 1
ATOM 620 C CA . LYS A 1 86 ? 1.686 22.156 10.266 1 96.25 86 LYS A CA 1
ATOM 621 C C . LYS A 1 86 ? 2.234 20.844 10.82 1 96.25 86 LYS A C 1
ATOM 623 O O . LYS A 1 86 ? 1.468 19.953 11.18 1 96.25 86 LYS A O 1
ATOM 628 N N . LEU A 1 87 ? 3.506 20.734 10.945 1 96.38 87 LEU A N 1
ATOM 629 C CA . LEU A 1 87 ? 4.133 19.469 11.352 1 96.38 87 LEU A CA 1
ATOM 630 C C . LEU A 1 87 ? 3.803 19.156 12.805 1 96.38 87 LEU A C 1
ATOM 632 O O . LEU A 1 87 ? 3.592 17.984 13.148 1 96.38 87 LEU A O 1
ATOM 636 N N . ASN A 1 88 ? 3.676 20.125 13.672 1 92.88 88 ASN A N 1
ATOM 637 C CA . ASN A 1 88 ? 3.49 19.938 15.109 1 92.88 88 ASN A CA 1
ATOM 638 C C . ASN A 1 88 ? 2.146 19.281 15.414 1 92.88 88 ASN A C 1
ATOM 640 O O . ASN A 1 88 ? 2.002 18.609 16.438 1 92.88 88 ASN A O 1
ATOM 644 N N . THR A 1 89 ? 1.194 19.484 14.562 1 93.75 89 THR A N 1
ATOM 645 C CA . THR A 1 89 ? -0.135 18.922 14.805 1 93.75 89 THR A CA 1
ATOM 646 C C . THR A 1 89 ? -0.388 17.719 13.906 1 93.75 89 THR A C 1
ATOM 648 O O . THR A 1 89 ? -1.463 17.109 13.953 1 93.75 89 THR A O 1
ATOM 651 N N . ALA A 1 90 ? 0.582 17.359 13.133 1 96.62 90 ALA A N 1
ATOM 652 C CA . ALA A 1 90 ? 0.412 16.266 12.188 1 96.62 90 ALA A CA 1
ATOM 653 C C . ALA A 1 90 ? 0.631 14.914 12.867 1 96.62 90 ALA A C 1
ATOM 655 O O . ALA A 1 90 ? 1.406 14.812 13.82 1 96.62 90 ALA A O 1
ATOM 656 N N . VAL A 1 91 ? -0.093 13.953 12.484 1 97.5 91 VAL A N 1
ATOM 657 C CA . VAL A 1 91 ? 0.207 12.547 12.758 1 97.5 91 VAL A CA 1
ATOM 658 C C . VAL A 1 91 ? 0.83 11.906 11.523 1 97.5 91 VAL A C 1
ATOM 660 O O . VAL A 1 91 ? 0.282 12 10.422 1 97.5 91 VAL A O 1
ATOM 663 N N . VAL A 1 92 ? 1.988 11.297 11.695 1 98.38 92 VAL A N 1
ATOM 664 C CA . VAL A 1 92 ? 2.75 10.789 10.555 1 98.38 92 VAL A CA 1
ATOM 665 C C . VAL A 1 92 ? 3.053 9.305 10.773 1 98.38 92 VAL A C 1
ATOM 667 O O . VAL A 1 92 ? 3.701 8.93 11.75 1 98.38 92 VAL A O 1
ATOM 670 N N . LEU A 1 93 ? 2.586 8.523 9.844 1 98.75 93 LEU A N 1
ATOM 671 C CA . LEU A 1 93 ? 2.787 7.078 9.914 1 98.75 93 LEU A CA 1
ATOM 672 C C . LEU A 1 93 ? 3.4 6.551 8.625 1 98.75 93 LEU A C 1
ATOM 674 O O . LEU A 1 93 ? 3.176 7.113 7.551 1 98.75 93 LEU A O 1
ATOM 678 N N . GLY A 1 94 ? 4.133 5.477 8.727 1 98.69 94 GLY A N 1
ATOM 679 C CA . GLY A 1 94 ? 4.703 4.785 7.578 1 98.69 94 GLY A CA 1
ATOM 680 C C . GLY A 1 94 ? 4.188 3.369 7.418 1 98.69 94 GLY A C 1
ATOM 681 O O . GLY A 1 94 ? 3.545 2.83 8.32 1 98.69 94 GLY A O 1
ATOM 682 N N . GLY A 1 95 ? 4.477 2.758 6.215 1 98.81 95 GLY A N 1
ATOM 683 C CA . GLY A 1 95 ? 4.031 1.409 5.906 1 98.81 95 GLY A CA 1
ATOM 684 C C . GLY A 1 95 ? 2.664 1.369 5.246 1 98.81 95 GLY A C 1
ATOM 685 O O . GLY A 1 95 ? 1.923 0.396 5.402 1 98.81 95 GLY A O 1
ATOM 686 N N . LEU A 1 96 ? 2.342 2.332 4.52 1 98.88 96 LEU A N 1
ATOM 687 C CA . LEU A 1 96 ? 1.026 2.582 3.945 1 98.88 96 LEU A CA 1
ATOM 688 C C . LEU A 1 96 ? 0.519 1.355 3.193 1 98.88 96 LEU A C 1
ATOM 690 O O . LEU A 1 96 ? 1.151 0.902 2.238 1 98.88 96 LEU A O 1
ATOM 694 N N . ASN A 1 97 ? -0.504 0.745 3.676 1 98.88 97 ASN A N 1
ATOM 695 C CA . ASN A 1 97 ? -1.351 -0.187 2.938 1 98.88 97 ASN A CA 1
ATOM 696 C C . ASN A 1 97 ? -2.801 0.285 2.898 1 98.88 97 ASN A C 1
ATOM 698 O O . ASN A 1 97 ? -3.123 1.361 3.404 1 98.88 97 ASN A O 1
ATOM 702 N N . LEU A 1 98 ? -3.645 -0.383 2.225 1 98.75 98 LEU A N 1
ATOM 703 C CA . LEU A 1 98 ? -5.012 0.071 2.006 1 98.75 98 LEU A CA 1
ATOM 704 C C . LEU A 1 98 ? -5.758 0.21 3.33 1 98.75 98 LEU A C 1
ATOM 706 O O . LEU A 1 98 ? -6.473 1.192 3.545 1 98.75 98 LEU A O 1
ATOM 710 N N . THR A 1 99 ? -5.617 -0.744 4.215 1 98.62 99 THR A N 1
ATOM 711 C CA . THR A 1 99 ? -6.328 -0.738 5.488 1 98.62 99 THR A CA 1
ATOM 712 C C . THR A 1 99 ? -5.906 0.459 6.336 1 98.62 99 THR A C 1
ATOM 714 O O . THR A 1 99 ? -6.742 1.077 7.004 1 98.62 99 THR A O 1
ATOM 717 N N . MET A 1 100 ? -4.645 0.756 6.293 1 98.69 100 MET A N 1
ATOM 718 C CA . MET A 1 100 ? -4.156 1.961 6.957 1 98.69 100 MET A CA 1
ATOM 719 C C . MET A 1 100 ? -4.871 3.201 6.43 1 98.69 100 MET A C 1
ATOM 721 O O . MET A 1 100 ? -5.328 4.039 7.207 1 98.69 100 MET A O 1
ATOM 725 N N . GLY A 1 101 ? -4.949 3.314 5.121 1 98.31 101 GLY A N 1
ATOM 726 C CA . GLY A 1 101 ? -5.629 4.438 4.496 1 98.31 101 GLY A CA 1
ATOM 727 C C . GLY A 1 101 ? -7.102 4.516 4.855 1 98.31 101 GLY A C 1
ATOM 728 O O . GLY A 1 101 ? -7.609 5.59 5.188 1 98.31 101 GLY A O 1
ATOM 729 N N . LEU A 1 102 ? -7.758 3.363 4.754 1 97.38 102 LEU A N 1
ATOM 730 C CA . LEU A 1 102 ? -9.188 3.312 5.035 1 97.38 102 LEU A CA 1
ATOM 731 C C . LEU A 1 102 ? -9.477 3.676 6.488 1 97.38 102 LEU A C 1
ATOM 733 O O . LEU A 1 102 ? -10.336 4.512 6.766 1 97.38 102 LEU A O 1
ATOM 737 N N . THR A 1 103 ? -8.766 3.047 7.434 1 98.12 103 THR A N 1
ATOM 738 C CA . THR A 1 103 ? -8.953 3.32 8.852 1 98.12 103 THR A CA 1
ATOM 739 C C . THR A 1 103 ? -8.641 4.781 9.164 1 98.12 103 THR A C 1
ATOM 741 O O . THR A 1 103 ? -9.383 5.438 9.906 1 98.12 103 THR A O 1
ATOM 744 N N . GLY A 1 104 ? -7.555 5.285 8.594 1 98 104 GLY A N 1
ATOM 745 C CA . GLY A 1 104 ? -7.227 6.691 8.766 1 98 104 GLY A CA 1
ATOM 746 C C . GLY A 1 104 ? -8.328 7.625 8.305 1 98 104 GLY A C 1
ATOM 747 O O . GLY A 1 104 ? -8.703 8.562 9.016 1 98 104 GLY A O 1
ATOM 748 N N . LEU A 1 105 ? -8.805 7.324 7.152 1 97.19 105 LEU A N 1
ATOM 749 C CA . LEU A 1 105 ? -9.836 8.164 6.547 1 97.19 105 LEU A CA 1
ATOM 750 C C . LEU A 1 105 ? -11.102 8.172 7.398 1 97.19 105 LEU A C 1
ATOM 752 O O . LEU A 1 105 ? -11.711 9.227 7.598 1 97.19 105 LEU A O 1
ATOM 756 N N . VAL A 1 106 ? -11.422 7.078 7.977 1 95.12 106 VAL A N 1
ATOM 757 C CA . VAL A 1 106 ? -12.672 6.926 8.711 1 95.12 106 VAL A CA 1
ATOM 758 C C . VAL A 1 106 ? -12.5 7.449 10.133 1 95.12 106 VAL A C 1
ATOM 760 O O . VAL A 1 106 ? -13.406 8.078 10.68 1 95.12 106 VAL A O 1
ATOM 763 N N . MET A 1 107 ? -11.32 7.316 10.727 1 96.56 107 MET A N 1
ATOM 764 C CA . MET A 1 107 ? -11.164 7.547 12.164 1 96.56 107 MET A CA 1
ATOM 765 C C . MET A 1 107 ? -10.539 8.914 12.422 1 96.56 107 MET A C 1
ATOM 767 O O . MET A 1 107 ? -10.57 9.406 13.555 1 96.56 107 MET A O 1
ATOM 771 N N . LYS A 1 108 ? -10 9.484 11.383 1 95.88 108 LYS A N 1
ATOM 772 C CA . LYS A 1 108 ? -9.211 10.703 11.578 1 95.88 108 LYS A CA 1
ATOM 773 C C . LYS A 1 108 ? -10.031 11.789 12.266 1 95.88 108 LYS A C 1
ATOM 775 O O . LYS A 1 108 ? -9.484 12.648 12.953 1 95.88 108 LYS A O 1
ATOM 780 N N . ASP A 1 109 ? -11.391 11.781 12.078 1 93.62 109 ASP A N 1
ATOM 781 C CA . ASP A 1 109 ? -12.227 12.812 12.68 1 93.62 109 ASP A CA 1
ATOM 782 C C . ASP A 1 109 ? -12.773 12.367 14.031 1 93.62 109 ASP A C 1
ATOM 784 O O . ASP A 1 109 ? -13.406 13.148 14.75 1 93.62 109 ASP A O 1
ATOM 788 N N . MET A 1 110 ? -12.547 11.141 14.406 1 95.75 110 MET A N 1
ATOM 789 C CA . MET A 1 110 ? -13.133 10.578 15.617 1 95.75 110 MET A CA 1
ATOM 790 C C . MET A 1 110 ? -12.078 10.438 16.719 1 95.75 110 MET A C 1
ATOM 792 O O . MET A 1 110 ? -12.398 10.484 17.906 1 95.75 110 MET A O 1
ATOM 796 N N . LEU A 1 111 ? -10.875 10.172 16.344 1 96.56 111 LEU A N 1
ATOM 797 C CA . LEU A 1 111 ? -9.781 9.938 17.281 1 96.56 111 LEU A CA 1
ATOM 798 C C . LEU A 1 111 ? -8.664 10.945 17.078 1 96.56 111 LEU A C 1
ATOM 800 O O . LEU A 1 111 ? -8.609 11.617 16.047 1 96.56 111 LEU A O 1
ATOM 804 N N . GLU A 1 112 ? -7.816 11.062 18.109 1 94.5 112 GLU A N 1
ATOM 805 C CA . GLU A 1 112 ? -6.688 11.992 18.031 1 94.5 112 GLU A CA 1
ATOM 806 C C . GLU A 1 112 ? -5.43 11.367 18.641 1 94.5 112 GLU A C 1
ATOM 808 O O . GLU A 1 112 ? -5.508 10.398 19.391 1 94.5 112 GLU A O 1
ATOM 813 N N . GLY A 1 113 ? -4.281 11.906 18.188 1 93.25 113 GLY A N 1
ATOM 814 C CA . GLY A 1 113 ? -3.002 11.594 18.812 1 93.25 113 GLY A CA 1
ATOM 815 C C . GLY A 1 113 ? -2.703 10.109 18.844 1 93.25 113 GLY A C 1
ATOM 816 O O . GLY A 1 113 ? -2.777 9.438 17.812 1 93.25 113 GLY A O 1
ATOM 817 N N . LYS A 1 114 ? -2.43 9.648 20 1 95.5 114 LYS A N 1
ATOM 818 C CA . LYS A 1 114 ? -1.954 8.281 20.188 1 95.5 114 LYS A CA 1
ATOM 819 C C . LYS A 1 114 ? -3.074 7.273 19.953 1 95.5 114 LYS A C 1
ATOM 821 O O . LYS A 1 114 ? -2.826 6.164 19.484 1 95.5 114 LYS A O 1
ATOM 826 N N . GLU A 1 115 ? -4.277 7.664 20.281 1 97.94 115 GLU A N 1
ATOM 827 C CA . GLU A 1 115 ? -5.402 6.758 20.062 1 97.94 115 GLU A CA 1
ATOM 828 C C . GLU A 1 115 ? -5.609 6.504 18.562 1 97.94 115 GLU A C 1
ATOM 830 O O . GLU A 1 115 ? -5.898 5.379 18.156 1 97.94 115 GLU A O 1
ATOM 835 N N . LEU A 1 116 ? -5.535 7.562 17.812 1 98.25 116 LEU A N 1
ATOM 836 C CA . LEU A 1 116 ? -5.645 7.43 16.359 1 98.25 116 LEU A CA 1
ATOM 837 C C . LEU A 1 116 ? -4.52 6.559 15.812 1 98.25 116 LEU A C 1
ATOM 839 O O . LEU A 1 116 ? -4.77 5.652 15.016 1 98.25 116 LEU A O 1
ATOM 843 N N . VAL A 1 117 ? -3.311 6.777 16.266 1 98.31 117 VAL A N 1
ATOM 844 C CA . VAL A 1 117 ? -2.135 6.027 15.836 1 98.31 117 VAL A CA 1
ATOM 845 C C . VAL A 1 117 ? -2.334 4.543 16.125 1 98.31 117 VAL A C 1
ATOM 847 O O . VAL A 1 117 ? -2.131 3.699 15.25 1 98.31 117 VAL A O 1
ATOM 850 N N . LYS A 1 118 ? -2.725 4.281 17.297 1 98.44 118 LYS A N 1
ATOM 851 C CA . LYS A 1 118 ? -2.912 2.895 17.719 1 98.44 118 LYS A CA 1
ATOM 852 C C . LYS A 1 118 ? -3.979 2.203 16.875 1 98.44 118 LYS A C 1
ATOM 854 O O . LYS A 1 118 ? -3.793 1.065 16.438 1 98.44 118 LYS A O 1
ATOM 859 N N . ALA A 1 119 ? -5.07 2.871 16.672 1 98.56 119 ALA A N 1
ATOM 860 C CA . ALA A 1 119 ? -6.16 2.297 15.883 1 98.56 119 ALA A CA 1
ATOM 861 C C . ALA A 1 119 ? -5.695 1.974 14.469 1 98.56 119 ALA A C 1
ATOM 863 O O . ALA A 1 119 ? -5.945 0.875 13.961 1 98.56 119 ALA A O 1
ATOM 864 N N . ILE A 1 120 ? -5.023 2.891 13.844 1 98.75 120 ILE A N 1
ATOM 865 C CA . ILE A 1 120 ? -4.594 2.744 12.453 1 98.75 120 ILE A CA 1
ATOM 866 C C . ILE A 1 120 ? -3.562 1.622 12.352 1 98.75 120 ILE A C 1
ATOM 868 O O . ILE A 1 120 ? -3.688 0.734 11.5 1 98.75 120 ILE A O 1
ATOM 872 N N . LEU A 1 121 ? -2.566 1.645 13.227 1 98.75 121 LEU A N 1
ATOM 873 C CA . LEU A 1 121 ? -1.492 0.663 13.133 1 98.75 121 LEU A CA 1
ATOM 874 C C . LEU A 1 121 ? -2 -0.734 13.469 1 98.75 121 LEU A C 1
ATOM 876 O O . LEU A 1 121 ? -1.545 -1.723 12.891 1 98.75 121 LEU A O 1
ATOM 880 N N . SER A 1 122 ? -2.873 -0.786 14.414 1 98.62 122 SER A N 1
ATOM 881 C CA . SER A 1 122 ? -3.447 -2.08 14.773 1 98.62 122 SER A CA 1
ATOM 882 C C . SER A 1 122 ? -4.18 -2.703 13.586 1 98.62 122 SER A C 1
ATOM 884 O O . SER A 1 122 ? -3.939 -3.863 13.242 1 98.62 122 SER A O 1
ATOM 886 N N . GLU A 1 123 ? -5.051 -1.946 12.953 1 98.56 123 GLU A N 1
ATOM 887 C CA . GLU A 1 123 ? -5.812 -2.463 11.82 1 98.56 123 GLU A CA 1
ATOM 888 C C . GLU A 1 123 ? -4.898 -2.76 10.633 1 98.56 123 GLU A C 1
ATOM 890 O O . GLU A 1 123 ? -5.09 -3.75 9.922 1 98.56 123 GLU A O 1
ATOM 895 N N . ALA A 1 124 ? -3.957 -1.875 10.383 1 98.75 124 ALA A N 1
ATOM 896 C CA . ALA A 1 124 ? -2.996 -2.074 9.305 1 98.75 124 ALA A CA 1
ATOM 897 C C . ALA A 1 124 ? -2.23 -3.381 9.484 1 98.75 124 ALA A C 1
ATOM 899 O O . ALA A 1 124 ? -2.029 -4.125 8.523 1 98.75 124 ALA A O 1
ATOM 900 N N . SER A 1 125 ? -1.807 -3.629 10.719 1 98.69 125 SER A N 1
ATOM 901 C CA . SER A 1 125 ? -1.064 -4.844 11.039 1 98.69 125 SER A CA 1
ATOM 902 C C . SER A 1 125 ? -1.938 -6.082 10.883 1 98.69 125 SER A C 1
ATOM 904 O O . SER A 1 125 ? -1.478 -7.117 10.391 1 98.69 125 SER A O 1
ATOM 906 N N . ALA A 1 126 ? -3.145 -5.98 11.297 1 98.31 126 ALA A N 1
ATOM 907 C CA . ALA A 1 126 ? -4.07 -7.109 11.219 1 98.31 126 ALA A CA 1
ATOM 908 C C . ALA A 1 126 ? -4.332 -7.508 9.773 1 98.31 126 ALA A C 1
ATOM 910 O O . ALA A 1 126 ? -4.652 -8.664 9.492 1 98.31 126 ALA A O 1
ATOM 911 N N . ALA A 1 127 ? -4.203 -6.602 8.875 1 98.44 127 ALA A N 1
ATOM 912 C CA . ALA A 1 127 ? -4.465 -6.852 7.457 1 98.44 127 ALA A CA 1
ATOM 913 C C . ALA A 1 127 ? -3.373 -7.719 6.844 1 98.44 127 ALA A C 1
ATOM 915 O O . ALA A 1 127 ? -3.564 -8.305 5.773 1 98.44 127 ALA A O 1
ATOM 916 N N . LEU A 1 128 ? -2.18 -7.703 7.449 1 98.69 128 LEU A N 1
ATOM 917 C CA . LEU A 1 128 ? -1.065 -8.508 6.969 1 98.69 128 LEU A CA 1
ATOM 918 C C . LEU A 1 128 ? -1.26 -9.977 7.328 1 98.69 128 LEU A C 1
ATOM 920 O O . LEU A 1 128 ? -1.109 -10.359 8.492 1 98.69 128 LEU A O 1
ATOM 924 N N . GLN A 1 129 ? -1.606 -10.719 6.348 1 97.19 129 GLN A N 1
ATOM 925 C CA . GLN A 1 129 ? -1.906 -12.109 6.672 1 97.19 129 GLN A CA 1
ATOM 926 C C . GLN A 1 129 ? -1.725 -13.008 5.449 1 97.19 129 GLN A C 1
ATOM 928 O O . GLN A 1 129 ? -1.754 -12.539 4.312 1 97.19 129 GLN A O 1
ATOM 933 N N . GLU A 1 130 ? -1.537 -14.273 5.719 1 97 130 GLU A N 1
ATOM 934 C CA . GLU A 1 130 ? -1.484 -15.297 4.68 1 97 130 GLU A CA 1
ATOM 935 C C . GLU A 1 130 ? -2.881 -15.805 4.332 1 97 130 GLU A C 1
ATOM 937 O O . GLU A 1 130 ? -3.715 -16 5.219 1 97 130 GLU A O 1
ATOM 942 N N . PHE A 1 131 ? -3.186 -15.859 3.109 1 93.5 131 PHE A N 1
ATOM 943 C CA . PHE A 1 131 ? -4.398 -16.516 2.654 1 93.5 131 PHE A CA 1
ATOM 944 C C . PHE A 1 131 ? -4.141 -18 2.396 1 93.5 131 PHE A C 1
ATOM 946 O O . PHE A 1 131 ? -3.4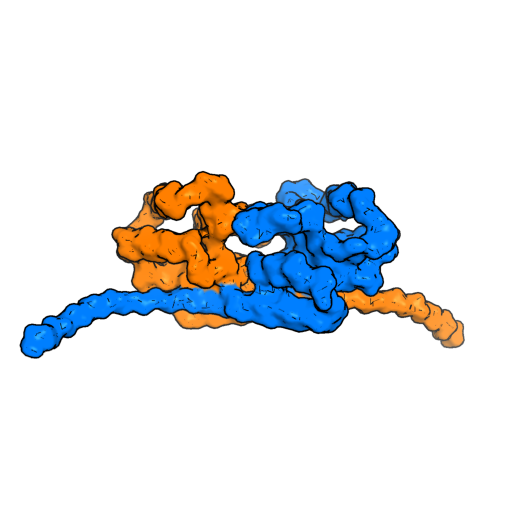1 -18.359 1.47 1 93.5 131 PHE A O 1
ATOM 953 N N . GLU A 1 132 ? -4.723 -18.844 3.273 1 82.94 132 GLU A N 1
ATOM 954 C CA . GLU A 1 132 ? -4.512 -20.281 3.121 1 82.94 132 GLU A CA 1
ATOM 955 C C . GLU A 1 132 ? -5.535 -20.891 2.172 1 82.94 132 GLU A C 1
ATOM 957 O O . GLU A 1 132 ? -6.742 -20.703 2.344 1 82.94 132 GLU A O 1
ATOM 962 N N . ILE A 1 133 ? -5.125 -21.359 1.137 1 71.75 133 ILE A N 1
ATOM 963 C CA . ILE A 1 133 ? -5.945 -22.031 0.142 1 71.75 133 ILE A CA 1
ATOM 964 C C . ILE A 1 133 ? -6.336 -23.422 0.655 1 71.75 133 ILE A C 1
ATOM 966 O O . ILE A 1 133 ? -5.473 -24.219 1.017 1 71.75 133 ILE A O 1
ATOM 970 N N . VAL A 1 134 ? -7.375 -23.516 1.408 1 58.56 134 VAL A N 1
ATOM 971 C CA . VAL A 1 134 ? -7.773 -24.844 1.815 1 58.56 134 VAL A CA 1
ATOM 972 C C . VAL A 1 134 ? -8.07 -25.703 0.581 1 58.56 134 VAL A C 1
ATOM 974 O O . VAL A 1 134 ? -8.852 -25.297 -0.284 1 58.56 134 VAL A O 1
ATOM 977 N N . ALA A 1 135 ? -7.066 -26.406 0.156 1 51.62 135 ALA A N 1
ATOM 978 C CA . ALA A 1 135 ? -7.34 -27.406 -0.867 1 51.62 135 ALA A CA 1
ATOM 979 C C . ALA A 1 135 ? -8.703 -28.062 -0.652 1 51.62 135 ALA A C 1
ATOM 981 O O . ALA A 1 135 ? -8.984 -28.578 0.429 1 51.62 135 ALA A O 1
ATOM 982 N N . ASN A 1 136 ? -9.734 -27.406 -1.006 1 43.97 136 ASN A N 1
ATOM 983 C CA . ASN A 1 136 ? -10.922 -28.25 -0.983 1 43.97 136 ASN A CA 1
ATOM 984 C C . ASN A 1 136 ? -10.625 -29.656 -1.511 1 43.97 136 ASN A C 1
ATOM 986 O O . ASN A 1 136 ? -10.414 -29.844 -2.711 1 43.97 136 ASN A O 1
ATOM 990 N N . SER A 1 137 ? -9.758 -30.484 -0.971 1 38.81 137 SER A N 1
ATOM 991 C CA . SER A 1 137 ? -9.992 -31.906 -1.196 1 38.81 137 SER A CA 1
ATOM 992 C C . SER A 1 137 ? -11.477 -32.25 -1.076 1 38.81 137 SER A C 1
ATOM 994 O O . SER A 1 137 ? -12.07 -32.094 -0.009 1 38.81 137 SER A O 1
ATOM 996 N N . ASP A 1 138 ? -12.211 -31.938 -1.987 1 37.53 138 ASP A N 1
ATOM 997 C CA . ASP A 1 138 ? -13.484 -32.625 -2.164 1 37.53 138 ASP A CA 1
ATOM 998 C C . ASP A 1 138 ? -13.352 -34.125 -1.808 1 37.53 138 ASP A C 1
ATOM 1000 O O . ASP A 1 138 ? -12.875 -34.906 -2.617 1 37.53 138 ASP A O 1
ATOM 1004 N N . GLU A 1 139 ? -12.773 -34.625 -0.759 1 37.19 139 GLU A N 1
ATOM 1005 C CA . GLU A 1 139 ? -13.258 -35.938 -0.291 1 37.19 139 GLU A CA 1
ATOM 1006 C C . GLU A 1 139 ? -14.773 -35.938 -0.145 1 37.19 139 GLU A C 1
ATOM 1008 O O . GLU A 1 139 ? -15.328 -35.25 0.714 1 37.19 139 GLU A O 1
ATOM 1013 N N . GLU A 1 140 ? -15.562 -35.844 -1.219 1 36.69 140 GLU A N 1
ATOM 1014 C CA . GLU A 1 140 ? -16.891 -36.438 -1.316 1 36.69 140 GLU A CA 1
ATOM 1015 C C . GLU A 1 140 ? -17.016 -37.688 -0.474 1 36.69 140 GLU A C 1
ATOM 1017 O O . GLU A 1 140 ? -16.438 -38.719 -0.813 1 36.69 140 GLU A O 1
ATOM 1022 N N . ASP A 1 141 ? -16.875 -37.688 0.787 1 36.41 141 ASP A N 1
ATOM 1023 C CA . ASP A 1 141 ? -17.453 -38.719 1.64 1 36.41 141 ASP A CA 1
ATOM 1024 C C . ASP A 1 141 ? -18.875 -39.062 1.2 1 36.41 141 ASP A C 1
ATOM 1026 O O . ASP A 1 141 ? -19.766 -38.219 1.242 1 36.41 141 ASP A O 1
ATOM 1030 N N . GLU A 1 142 ? -19.062 -39.969 0.141 1 35.84 142 GLU A N 1
ATOM 1031 C CA . GLU A 1 142 ? -20.203 -40.812 -0.164 1 35.84 142 GLU A CA 1
ATOM 1032 C C . GLU A 1 142 ? -20.828 -41.375 1.11 1 35.84 142 GLU A C 1
ATOM 1034 O O . GLU A 1 142 ? -20.562 -42.5 1.494 1 35.84 142 GLU A O 1
ATOM 1039 N N . ASP A 1 143 ? -20.641 -40.75 2.248 1 33.91 143 ASP A N 1
ATOM 1040 C CA . ASP A 1 143 ? -21.359 -41.438 3.324 1 33.91 143 ASP A CA 1
ATOM 1041 C C . ASP A 1 143 ? -22.859 -41.406 3.105 1 33.91 143 ASP A C 1
ATOM 1043 O O . ASP A 1 143 ? -23.641 -41.656 4.031 1 33.91 143 ASP A O 1
ATOM 1047 N N . ASP A 1 144 ? -23.469 -40.906 2.041 1 31.47 144 ASP A N 1
ATOM 1048 C CA . ASP A 1 144 ? -24.906 -41.125 2.133 1 31.47 144 ASP A CA 1
ATOM 1049 C C . ASP A 1 144 ? -25.234 -42.625 2.082 1 31.47 144 ASP A C 1
ATOM 1051 O O . ASP A 1 144 ? -25.312 -43.219 1 1 31.47 144 ASP A O 1
ATOM 1055 N N . ILE A 1 145 ? -24.562 -43.562 2.904 1 23.61 145 ILE A N 1
ATOM 1056 C CA . ILE A 1 145 ? -25.391 -44.719 3.215 1 23.61 145 ILE A CA 1
ATOM 1057 C C . ILE A 1 145 ? -26.516 -44.312 4.164 1 23.61 145 ILE A C 1
ATOM 1059 O O . ILE A 1 145 ? -26.328 -43.469 5.023 1 23.61 145 ILE A O 1
ATOM 1063 N N . MET B 1 1 ? 10.164 -20.297 -13.164 1 91.44 1 MET B N 1
ATOM 1064 C CA . MET B 1 1 ? 10.406 -19 -12.539 1 91.44 1 MET B CA 1
ATOM 1065 C C . MET B 1 1 ? 9.227 -18.594 -11.664 1 91.44 1 MET B C 1
ATOM 1067 O O . MET B 1 1 ? 8.102 -19.047 -11.883 1 91.44 1 MET B O 1
ATOM 1071 N N . LYS B 1 2 ? 9.523 -17.797 -10.617 1 96 2 LYS B N 1
ATOM 1072 C CA . LYS B 1 2 ? 8.453 -17.312 -9.742 1 96 2 LYS B CA 1
ATOM 1073 C C . LYS B 1 2 ? 8.148 -15.836 -10.008 1 96 2 LYS B C 1
ATOM 1075 O O . LYS B 1 2 ? 9.047 -14.992 -9.961 1 96 2 LYS B O 1
ATOM 1080 N N . TYR B 1 3 ? 6.906 -15.523 -10.344 1 97.75 3 TYR B N 1
ATOM 1081 C CA . TYR B 1 3 ? 6.48 -14.156 -10.633 1 97.75 3 TYR B CA 1
ATOM 1082 C C . TYR B 1 3 ? 5.812 -13.523 -9.414 1 97.75 3 TYR B C 1
ATOM 1084 O O . TYR B 1 3 ? 5.176 -14.227 -8.617 1 97.75 3 TYR B O 1
ATOM 1092 N N . LEU B 1 4 ? 6.055 -12.289 -9.266 1 98.44 4 LEU B N 1
ATOM 1093 C CA . LEU B 1 4 ? 5.309 -11.508 -8.289 1 98.44 4 LEU B CA 1
ATOM 1094 C C . LEU B 1 4 ? 4.035 -10.93 -8.898 1 98.44 4 LEU B C 1
ATOM 1096 O O . LEU B 1 4 ? 4.102 -10.156 -9.859 1 98.44 4 LEU B O 1
ATOM 1100 N N . VAL B 1 5 ? 2.936 -11.312 -8.367 1 98.75 5 VAL B N 1
ATOM 1101 C CA . VAL B 1 5 ? 1.641 -10.859 -8.867 1 98.75 5 VAL B CA 1
ATOM 1102 C C . VAL B 1 5 ? 0.965 -9.969 -7.824 1 98.75 5 VAL B C 1
ATOM 1104 O O . VAL B 1 5 ? 0.752 -10.391 -6.684 1 98.75 5 VAL B O 1
ATOM 1107 N N . LEU B 1 6 ? 0.644 -8.773 -8.219 1 98.88 6 LEU B N 1
ATOM 1108 C CA . LEU B 1 6 ? -0.031 -7.809 -7.355 1 98.88 6 LEU B CA 1
ATOM 1109 C C . LEU B 1 6 ? -1.488 -7.637 -7.77 1 98.88 6 LEU B C 1
ATOM 1111 O O . LEU B 1 6 ? -1.78 -7.395 -8.938 1 98.88 6 LEU B O 1
ATOM 1115 N N . VAL B 1 7 ? -2.408 -7.773 -6.809 1 98.75 7 VAL B N 1
ATOM 1116 C CA . VAL B 1 7 ? -3.824 -7.59 -7.113 1 98.75 7 VAL B CA 1
ATOM 1117 C C . VAL B 1 7 ? -4.457 -6.648 -6.094 1 98.75 7 VAL B C 1
ATOM 1119 O O . VAL B 1 7 ? -4.113 -6.684 -4.91 1 98.75 7 VAL B O 1
ATOM 1122 N N . SER B 1 8 ? -5.352 -5.852 -6.516 1 98.81 8 SER B N 1
ATOM 1123 C CA . SER B 1 8 ? -5.973 -4.891 -5.609 1 98.81 8 SER B CA 1
ATOM 1124 C C . SER B 1 8 ? -7.285 -4.363 -6.176 1 98.81 8 SER B C 1
ATOM 1126 O O . SER B 1 8 ? -7.594 -4.578 -7.348 1 98.81 8 SER B O 1
ATOM 1128 N N . HIS B 1 9 ? -8.055 -3.76 -5.285 1 98.44 9 HIS B N 1
ATOM 1129 C CA . HIS B 1 9 ? -9.047 -2.803 -5.758 1 98.44 9 HIS B CA 1
ATOM 1130 C C . HIS B 1 9 ? -8.375 -1.562 -6.344 1 98.44 9 HIS B C 1
ATOM 1132 O O . HIS B 1 9 ? -7.32 -1.136 -5.867 1 98.44 9 HIS B O 1
ATOM 1138 N N . GLY B 1 10 ? -9.062 -1.023 -7.363 1 97.5 10 GLY B N 1
ATOM 1139 C CA . GLY B 1 10 ? -8.586 0.239 -7.902 1 97.5 10 GLY B CA 1
ATOM 1140 C C . GLY B 1 10 ? -7.152 0.167 -8.406 1 97.5 10 GLY B C 1
ATOM 1141 O O . GLY B 1 10 ? -6.773 -0.796 -9.07 1 97.5 10 GLY B O 1
ATOM 1142 N N . GLY B 1 11 ? -6.332 1.223 -8.117 1 98 11 GLY B N 1
ATOM 1143 C CA . GLY B 1 11 ? -5.027 1.369 -8.75 1 98 11 GLY B CA 1
ATOM 1144 C C . GLY B 1 11 ? -3.879 1.012 -7.824 1 98 11 GLY B C 1
ATOM 1145 O O . GLY B 1 11 ? -2.713 1.223 -8.164 1 98 11 GLY B O 1
ATOM 1146 N N . LEU B 1 12 ? -4.117 0.45 -6.656 1 98.75 12 LEU B N 1
ATOM 1147 C CA . LEU B 1 12 ? -3.078 0.207 -5.664 1 98.75 12 LEU B CA 1
ATOM 1148 C C . LEU B 1 12 ? -2.012 -0.735 -6.215 1 98.75 12 LEU B C 1
ATOM 1150 O O . LEU B 1 12 ? -0.815 -0.466 -6.09 1 98.75 12 LEU B O 1
ATOM 1154 N N . ALA B 1 13 ? -2.371 -1.835 -6.855 1 98.75 13 ALA B N 1
ATOM 1155 C CA . ALA B 1 13 ? -1.422 -2.811 -7.383 1 98.75 13 ALA B CA 1
ATOM 1156 C C . ALA B 1 13 ? -0.47 -2.164 -8.383 1 98.75 13 ALA B C 1
ATOM 1158 O O . ALA B 1 13 ? 0.75 -2.293 -8.266 1 98.75 13 ALA B O 1
ATOM 1159 N N . GLU B 1 14 ? -1.025 -1.442 -9.328 1 98 14 GLU B N 1
ATOM 1160 C CA . GLU B 1 14 ? -0.206 -0.762 -10.32 1 98 14 GLU B CA 1
ATOM 1161 C C . GLU B 1 14 ? 0.66 0.319 -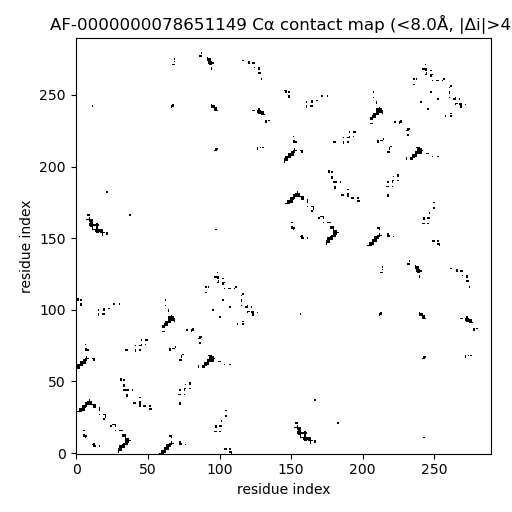9.68 1 98 14 GLU B C 1
ATOM 1163 O O . GLU B 1 14 ? 1.781 0.569 -10.125 1 98 14 GLU B O 1
ATOM 1168 N N . GLY B 1 15 ? 0.069 0.987 -8.703 1 98.19 15 GLY B N 1
ATOM 1169 C CA . GLY B 1 15 ? 0.85 1.952 -7.945 1 98.19 15 GLY B CA 1
ATOM 1170 C C . GLY B 1 15 ? 2.074 1.345 -7.289 1 98.19 15 GLY B C 1
ATOM 1171 O O . GLY B 1 15 ? 3.17 1.903 -7.367 1 98.19 15 GLY B O 1
ATOM 1172 N N . VAL B 1 16 ? 1.901 0.214 -6.637 1 98.44 16 VAL B N 1
ATOM 1173 C CA . VAL B 1 16 ? 3.018 -0.477 -6 1 98.44 16 VAL B CA 1
ATOM 1174 C C . VAL B 1 16 ? 4.039 -0.889 -7.055 1 98.44 16 VAL B C 1
ATOM 1176 O O . VAL B 1 16 ? 5.246 -0.747 -6.848 1 98.44 16 VAL B O 1
ATOM 1179 N N . GLN B 1 17 ? 3.549 -1.371 -8.188 1 97.75 17 GLN B N 1
ATOM 1180 C CA . GLN B 1 17 ? 4.457 -1.76 -9.266 1 97.75 17 GLN B CA 1
ATOM 1181 C C . GLN B 1 17 ? 5.328 -0.586 -9.695 1 97.75 17 GLN B C 1
ATOM 1183 O O . GLN B 1 17 ? 6.535 -0.741 -9.891 1 97.75 17 GLN B O 1
ATOM 1188 N N . SER B 1 18 ? 4.723 0.554 -9.883 1 96.56 18 SER B N 1
ATOM 1189 C CA . SER B 1 18 ? 5.469 1.746 -10.266 1 96.56 18 SER B CA 1
ATOM 1190 C C . SER B 1 18 ? 6.512 2.109 -9.219 1 96.56 18 SER B C 1
ATOM 1192 O O . SER B 1 18 ? 7.625 2.514 -9.555 1 96.56 18 SER B O 1
ATOM 1194 N N . SER B 1 19 ? 6.168 2.023 -7.918 1 97.25 19 SER B N 1
ATOM 1195 C CA . SER B 1 19 ? 7.102 2.312 -6.832 1 97.25 19 SER B CA 1
ATOM 1196 C C . SER B 1 19 ? 8.242 1.304 -6.805 1 97.25 19 SER B C 1
ATOM 1198 O O . SER B 1 19 ? 9.398 1.676 -6.605 1 97.25 19 SER B O 1
ATOM 1200 N N . LEU B 1 20 ? 7.914 0.035 -7.031 1 96.81 20 LEU B N 1
ATOM 1201 C CA . LEU B 1 20 ? 8.93 -1.013 -7.039 1 96.81 20 LEU B CA 1
ATOM 1202 C C . LEU B 1 20 ? 9.969 -0.752 -8.117 1 96.81 20 LEU B C 1
ATOM 1204 O O . LEU B 1 20 ? 11.156 -1.043 -7.926 1 96.81 20 LEU B O 1
ATOM 1208 N N . LYS B 1 21 ? 9.539 -0.201 -9.242 1 94.94 21 LYS B N 1
ATOM 1209 C CA . LYS B 1 21 ? 10.445 0.079 -10.352 1 94.94 21 LYS B CA 1
ATOM 1210 C C . LYS B 1 21 ? 11.547 1.046 -9.93 1 94.94 21 LYS B C 1
ATOM 1212 O O . LYS B 1 21 ? 12.68 0.95 -10.406 1 94.94 21 LYS B O 1
ATOM 1217 N N . MET B 1 22 ? 11.266 1.887 -9.031 1 93.94 22 MET B N 1
ATOM 1218 C CA . MET B 1 22 ? 12.234 2.871 -8.555 1 93.94 22 MET B CA 1
ATOM 1219 C C . MET B 1 22 ? 13.289 2.215 -7.668 1 93.94 22 MET B C 1
ATOM 1221 O O . MET B 1 22 ? 14.383 2.744 -7.508 1 93.94 22 MET B O 1
ATOM 1225 N N . PHE B 1 23 ? 12.969 1.088 -7.082 1 92.94 23 PHE B N 1
ATOM 1226 C CA . PHE B 1 23 ? 13.867 0.416 -6.152 1 92.94 23 PHE B CA 1
ATOM 1227 C C . PHE B 1 23 ? 14.555 -0.767 -6.824 1 92.94 23 PHE B C 1
ATOM 1229 O O . PHE B 1 23 ? 15.695 -1.095 -6.5 1 92.94 23 PHE B O 1
ATOM 1236 N N . ALA B 1 24 ? 13.836 -1.424 -7.672 1 88.25 24 ALA B N 1
ATOM 1237 C CA . ALA B 1 24 ? 14.297 -2.684 -8.25 1 88.25 24 ALA B CA 1
ATOM 1238 C C . ALA B 1 24 ? 13.992 -2.74 -9.742 1 88.25 24 ALA B C 1
ATOM 1240 O O . ALA B 1 24 ? 13.469 -3.738 -10.242 1 88.25 24 ALA B O 1
ATOM 1241 N N . GLY B 1 25 ? 14.297 -1.765 -10.422 1 77.19 25 GLY B N 1
ATOM 1242 C CA . GLY B 1 25 ? 13.977 -1.636 -11.836 1 77.19 25 GLY B CA 1
ATOM 1243 C C . GLY B 1 25 ? 14.422 -2.828 -12.664 1 77.19 25 GLY B C 1
ATOM 1244 O O . GLY B 1 25 ? 13.773 -3.176 -13.656 1 77.19 25 GLY B O 1
ATOM 1245 N N . ASP B 1 26 ? 15.344 -3.557 -12.336 1 79.5 26 ASP B N 1
ATOM 1246 C CA . ASP B 1 26 ? 15.914 -4.656 -13.117 1 79.5 26 ASP B CA 1
ATOM 1247 C C . ASP B 1 26 ? 15.047 -5.91 -13.008 1 79.5 26 ASP B C 1
ATOM 1249 O O . ASP B 1 26 ? 15.164 -6.824 -13.828 1 79.5 26 ASP B O 1
ATOM 1253 N N . LYS B 1 27 ? 14.188 -5.984 -12.086 1 80.75 27 LYS B N 1
ATOM 1254 C CA . LYS B 1 27 ? 13.375 -7.18 -11.859 1 80.75 27 LYS B CA 1
ATOM 1255 C C . LYS B 1 27 ? 11.898 -6.902 -12.141 1 80.75 27 LYS B C 1
ATOM 1257 O O . LYS B 1 27 ? 11.047 -7.746 -11.875 1 80.75 27 LYS B O 1
ATOM 1262 N N . THR B 1 28 ? 11.594 -5.902 -12.734 1 79.44 28 THR B N 1
ATOM 1263 C CA . THR B 1 28 ? 10.203 -5.473 -12.828 1 79.44 28 THR B CA 1
ATOM 1264 C C . THR B 1 28 ? 9.461 -6.281 -13.883 1 79.44 28 THR B C 1
ATOM 1266 O O . THR B 1 28 ? 8.227 -6.312 -13.898 1 79.44 28 THR B O 1
ATOM 1269 N N . ASP B 1 29 ? 10.258 -6.957 -14.703 1 88.38 29 ASP B N 1
ATOM 1270 C CA . ASP B 1 29 ? 9.625 -7.809 -15.703 1 88.38 29 ASP B CA 1
ATOM 1271 C C . ASP B 1 29 ? 8.938 -9.008 -15.055 1 88.38 29 ASP B C 1
ATOM 1273 O O . ASP B 1 29 ? 8.117 -9.672 -15.688 1 88.38 29 ASP B O 1
ATOM 1277 N N . GLN B 1 30 ? 9.25 -9.242 -13.891 1 93.94 30 GLN B N 1
ATOM 1278 C CA . GLN B 1 30 ? 8.68 -10.383 -13.188 1 93.94 30 GLN B CA 1
ATOM 1279 C C . GLN B 1 30 ? 7.52 -9.953 -12.289 1 93.94 30 GLN B C 1
ATOM 1281 O O . GLN B 1 30 ? 7.035 -10.742 -11.477 1 93.94 30 GLN B O 1
ATOM 1286 N N . VAL B 1 31 ? 7.133 -8.695 -12.406 1 97.81 31 VAL B N 1
ATOM 1287 C CA . VAL B 1 31 ? 6.031 -8.164 -11.609 1 97.81 31 VAL B CA 1
ATOM 1288 C C . VAL B 1 31 ? 4.805 -7.969 -12.492 1 97.81 31 VAL B C 1
ATOM 1290 O O . VAL B 1 31 ? 4.879 -7.305 -13.523 1 97.81 31 VAL B O 1
ATOM 1293 N N . ILE B 1 32 ? 3.729 -8.578 -12.141 1 98.12 32 ILE B N 1
ATOM 1294 C CA . ILE B 1 32 ? 2.438 -8.43 -12.805 1 98.12 32 ILE B CA 1
ATOM 1295 C C . ILE B 1 32 ? 1.449 -7.75 -11.852 1 98.12 32 ILE B C 1
ATOM 1297 O O . ILE B 1 32 ? 1.26 -8.195 -10.719 1 98.12 32 ILE B O 1
ATOM 1301 N N . ALA B 1 33 ? 0.889 -6.656 -12.258 1 98.56 33 ALA B N 1
ATOM 1302 C CA . ALA B 1 33 ? -0.064 -5.922 -11.43 1 98.56 33 ALA B CA 1
ATOM 1303 C C . ALA B 1 33 ? -1.417 -5.801 -12.125 1 98.56 33 ALA B C 1
ATOM 1305 O O . ALA B 1 33 ? -1.493 -5.379 -13.281 1 98.56 33 ALA B O 1
ATOM 1306 N N . VAL B 1 34 ? -2.455 -6.191 -11.414 1 98.69 34 VAL B N 1
ATOM 1307 C CA . VAL B 1 34 ? -3.809 -6.109 -11.953 1 98.69 34 VAL B CA 1
ATOM 1308 C C . VAL B 1 34 ? -4.758 -5.559 -10.891 1 98.69 34 VAL B C 1
ATOM 1310 O O . VAL B 1 34 ? -4.785 -6.051 -9.758 1 98.69 34 VAL B O 1
ATOM 1313 N N . GLY B 1 35 ? -5.488 -4.551 -11.203 1 98.56 35 GLY B N 1
ATOM 1314 C CA . GLY B 1 35 ? -6.461 -3.969 -10.297 1 98.56 35 GLY B CA 1
ATOM 1315 C C . GLY B 1 35 ? -7.887 -4.059 -10.812 1 98.56 35 GLY B C 1
ATOM 1316 O O . GLY B 1 35 ? -8.125 -3.939 -12.016 1 98.56 35 GLY B O 1
ATOM 1317 N N . LEU B 1 36 ? -8.812 -4.336 -9.914 1 98.5 36 LEU B N 1
ATOM 1318 C CA . LEU B 1 36 ? -10.227 -4.164 -10.227 1 98.5 36 LEU B CA 1
ATOM 1319 C C . LEU B 1 36 ? -10.602 -2.686 -10.273 1 98.5 36 LEU B C 1
ATOM 1321 O O . LEU B 1 36 ? -10.727 -2.039 -9.234 1 98.5 36 LEU B O 1
ATOM 1325 N N . LYS B 1 37 ? -10.82 -2.195 -11.438 1 96.12 37 LYS B N 1
ATOM 1326 C CA . LYS B 1 37 ? -11.07 -0.767 -11.617 1 96.12 37 LYS B CA 1
ATOM 1327 C C . LYS B 1 37 ? -12.516 -0.412 -11.289 1 96.12 37 LYS B C 1
ATOM 1329 O O . LYS B 1 37 ? -13.398 -1.276 -11.32 1 96.12 37 LYS B O 1
ATOM 1334 N N . GLU B 1 38 ? -12.641 0.901 -10.961 1 92.94 38 GLU B N 1
ATOM 1335 C CA . GLU B 1 38 ? -13.992 1.391 -10.719 1 92.94 38 GLU B CA 1
ATOM 1336 C C . GLU B 1 38 ? -14.898 1.146 -11.922 1 92.94 38 GLU B C 1
ATOM 1338 O O . GLU B 1 38 ? -14.516 1.435 -13.062 1 92.94 38 GLU B O 1
ATOM 1343 N N . GLY B 1 39 ? -16.094 0.625 -11.734 1 93.62 39 GLY B N 1
ATOM 1344 C CA . GLY B 1 39 ? -17.047 0.407 -12.805 1 93.62 39 GLY B CA 1
ATOM 1345 C C . GLY B 1 39 ? -16.859 -0.917 -13.523 1 93.62 39 GLY B C 1
ATOM 1346 O O . GLY B 1 39 ? -17.656 -1.29 -14.375 1 93.62 39 GLY B O 1
ATOM 1347 N N . LYS B 1 40 ? -15.836 -1.633 -13.289 1 96.06 40 LYS B N 1
ATOM 1348 C CA . LYS B 1 40 ? -15.602 -2.943 -13.891 1 96.06 40 LYS B CA 1
ATOM 1349 C C . LYS B 1 40 ? -16.172 -4.059 -13.016 1 96.06 40 LYS B C 1
ATOM 1351 O O . LYS B 1 40 ? -16.219 -3.928 -11.797 1 96.06 40 LYS B O 1
ATOM 1356 N N . SER B 1 41 ? -16.578 -5.117 -13.617 1 97.25 41 SER B N 1
ATOM 1357 C CA . SER B 1 41 ? -17.109 -6.273 -12.898 1 97.25 41 SER B CA 1
ATOM 1358 C C . SER B 1 41 ? -15.992 -7.25 -12.531 1 97.25 41 SER B C 1
ATOM 1360 O O . SER B 1 41 ? -14.883 -7.164 -13.062 1 97.25 41 SER B O 1
ATOM 1362 N N . VAL B 1 42 ? -16.281 -8.141 -11.664 1 97.12 42 VAL B N 1
ATOM 1363 C CA . VAL B 1 42 ? -15.344 -9.188 -11.273 1 97.12 42 VAL B CA 1
ATOM 1364 C C . VAL B 1 42 ? -15.023 -10.07 -12.477 1 97.12 42 VAL B C 1
ATOM 1366 O O . VAL B 1 42 ? -13.898 -10.562 -12.617 1 97.12 42 VAL B O 1
ATOM 1369 N N . ASP B 1 43 ? -15.992 -10.219 -13.391 1 98.06 43 ASP B N 1
ATOM 1370 C CA . ASP B 1 43 ? -15.758 -10.969 -14.617 1 98.06 43 ASP B CA 1
ATOM 1371 C C . ASP B 1 43 ? -14.727 -10.266 -15.5 1 98.06 43 ASP B C 1
ATOM 1373 O O . ASP B 1 43 ? -13.859 -10.906 -16.094 1 98.06 43 ASP B O 1
ATOM 1377 N N . ASP B 1 44 ? -14.906 -8.992 -15.594 1 98.12 44 ASP B N 1
ATOM 1378 C CA . ASP B 1 44 ? -13.922 -8.211 -16.328 1 98.12 44 ASP B CA 1
ATOM 1379 C C . ASP B 1 44 ? -12.531 -8.367 -15.719 1 98.12 44 ASP B C 1
ATOM 1381 O O . ASP B 1 44 ? -11.547 -8.531 -16.438 1 98.12 44 ASP B O 1
ATOM 1385 N N . PHE B 1 45 ? -12.516 -8.289 -14.453 1 98.56 45 PHE B N 1
ATOM 1386 C CA . PHE B 1 45 ? -11.25 -8.453 -13.75 1 98.56 45 PHE B CA 1
ATOM 1387 C C . PHE B 1 45 ? -10.641 -9.82 -14.031 1 98.56 45 PHE B C 1
ATOM 1389 O O . PHE B 1 45 ? -9.438 -9.93 -14.289 1 98.56 45 PHE B O 1
ATOM 1396 N N . ALA B 1 46 ? -11.461 -10.867 -13.93 1 98.5 46 ALA B N 1
ATOM 1397 C CA . ALA B 1 46 ? -10.984 -12.219 -14.203 1 98.5 46 ALA B CA 1
ATOM 1398 C C . ALA B 1 46 ? -10.352 -12.32 -15.586 1 98.5 46 ALA B C 1
ATOM 1400 O O . ALA B 1 46 ? -9.297 -12.938 -15.758 1 98.5 46 ALA B O 1
ATOM 1401 N N . LEU B 1 47 ? -11 -11.695 -16.531 1 98.25 47 LEU B N 1
ATOM 1402 C CA . LEU B 1 47 ? -10.5 -11.695 -17.906 1 98.25 47 LEU B CA 1
ATOM 1403 C C . LEU B 1 47 ? -9.156 -10.984 -18 1 98.25 47 LEU B C 1
ATOM 1405 O O . LEU B 1 47 ? -8.211 -11.492 -18.609 1 98.25 47 LEU B O 1
ATOM 1409 N N . ASP B 1 48 ? -9.117 -9.812 -17.406 1 98.31 48 ASP B N 1
ATOM 1410 C CA . ASP B 1 48 ? -7.875 -9.047 -17.406 1 98.31 48 ASP B CA 1
ATOM 1411 C C . ASP B 1 48 ? -6.754 -9.812 -16.703 1 98.31 48 ASP B C 1
ATOM 1413 O O . ASP B 1 48 ? -5.609 -9.805 -17.172 1 98.31 48 ASP B O 1
ATOM 1417 N N . PHE B 1 49 ? -7.074 -10.453 -15.648 1 98.75 49 PHE B N 1
ATOM 1418 C CA . PHE B 1 49 ? -6.102 -11.195 -14.867 1 98.75 49 PHE B CA 1
ATOM 1419 C C . PHE B 1 49 ? -5.566 -12.383 -15.656 1 98.75 49 PHE B C 1
ATOM 1421 O O . PHE B 1 49 ? -4.355 -12.617 -15.695 1 98.75 49 PHE B O 1
ATOM 1428 N N . ARG B 1 50 ? -6.41 -13.094 -16.266 1 98.31 50 ARG B N 1
ATOM 1429 C CA . ARG B 1 50 ? -6.008 -14.211 -17.109 1 98.31 50 ARG B CA 1
ATOM 1430 C C . ARG B 1 50 ? -5.062 -13.75 -18.219 1 98.31 50 ARG B C 1
ATOM 1432 O O . ARG B 1 50 ? -4.039 -14.391 -18.484 1 98.31 50 ARG B O 1
ATOM 1439 N N . GLN B 1 51 ? -5.488 -12.68 -18.812 1 98.31 51 GLN B N 1
ATOM 1440 C CA . GLN B 1 51 ? -4.664 -12.141 -19.891 1 98.31 51 GLN B CA 1
ATOM 1441 C C . GLN B 1 51 ? -3.277 -11.75 -19.375 1 98.31 51 GLN B C 1
ATOM 1443 O O . GLN B 1 51 ? -2.275 -11.977 -20.062 1 98.31 51 GLN B O 1
ATOM 1448 N N . ALA B 1 52 ? -3.252 -11.156 -18.219 1 98 52 ALA B N 1
ATOM 1449 C CA . ALA B 1 52 ? -1.985 -10.719 -17.641 1 98 52 ALA B CA 1
ATOM 1450 C C . ALA B 1 52 ? -1.072 -11.914 -17.359 1 98 52 ALA B C 1
ATOM 1452 O O . ALA B 1 52 ? 0.154 -11.781 -17.391 1 98 52 ALA B O 1
ATOM 1453 N N . LEU B 1 53 ? -1.636 -13.078 -17.078 1 97.69 53 LEU B N 1
ATOM 1454 C CA . LEU B 1 53 ? -0.864 -14.266 -16.734 1 97.69 53 LEU B CA 1
ATOM 1455 C C . LEU B 1 53 ? -0.534 -15.086 -17.969 1 97.69 53 LEU B C 1
ATOM 1457 O O . LEU B 1 53 ? 0.145 -16.109 -17.875 1 97.69 53 LEU B O 1
ATOM 1461 N N . SER B 1 54 ? -0.955 -14.648 -19.141 1 96.62 54 SER B N 1
ATOM 1462 C CA . SER B 1 54 ? -0.891 -15.445 -20.359 1 96.62 54 SER B CA 1
ATOM 1463 C C . SER B 1 54 ? 0.551 -15.773 -20.734 1 96.62 54 SER B C 1
ATOM 1465 O O . SER B 1 54 ? 0.808 -16.75 -21.438 1 96.62 54 SER B O 1
ATOM 1467 N N . GLY B 1 55 ? 1.527 -15.047 -20.234 1 95.25 55 GLY B N 1
ATOM 1468 C CA . GLY B 1 55 ? 2.926 -15.273 -20.562 1 95.25 55 GLY B CA 1
ATOM 1469 C C . GLY B 1 55 ? 3.584 -16.297 -19.656 1 95.25 55 GLY B C 1
ATOM 1470 O O . GLY B 1 55 ? 4.727 -16.703 -19.891 1 95.25 55 GLY B O 1
ATOM 1471 N N . LEU B 1 56 ? 2.902 -16.797 -18.672 1 96.25 56 LEU B N 1
ATOM 1472 C CA . LEU B 1 56 ? 3.475 -17.75 -17.734 1 96.25 56 LEU B CA 1
ATOM 1473 C C . LEU B 1 56 ? 3.469 -19.156 -18.312 1 96.25 56 LEU B C 1
ATOM 1475 O O . LEU B 1 56 ? 2.496 -19.562 -18.953 1 96.25 56 LEU B O 1
ATOM 1479 N N . SER B 1 57 ? 4.52 -19.859 -18.125 1 95.81 57 SER B N 1
ATOM 1480 C CA . SER B 1 57 ? 4.59 -21.266 -18.5 1 95.81 57 SER B CA 1
ATOM 1481 C C . SER B 1 57 ? 3.986 -22.156 -17.406 1 95.81 57 SER B C 1
ATOM 1483 O O . SER B 1 57 ? 3.676 -21.672 -16.312 1 95.81 57 SER B O 1
ATOM 1485 N N . VAL B 1 58 ? 3.871 -23.359 -17.703 1 93.62 58 VAL B N 1
ATOM 1486 C CA . VAL B 1 58 ? 3.279 -24.328 -16.781 1 93.62 58 VAL B CA 1
ATOM 1487 C C . VAL B 1 58 ? 4.152 -24.453 -15.539 1 93.62 58 VAL B C 1
ATOM 1489 O O . VAL B 1 58 ? 3.645 -24.641 -14.43 1 93.62 58 VAL B O 1
ATOM 1492 N N . GLU B 1 59 ? 5.41 -24.234 -15.734 1 95 59 GLU B N 1
ATOM 1493 C CA . GLU B 1 59 ? 6.348 -24.453 -14.641 1 95 59 GLU B CA 1
ATOM 1494 C C . GLU B 1 59 ? 6.492 -23.219 -13.773 1 95 59 GLU B C 1
ATOM 1496 O O . GLU B 1 59 ? 7.039 -23.281 -12.672 1 95 59 GLU B O 1
ATOM 1501 N N . ASP B 1 60 ? 6.035 -22.125 -14.305 1 96.5 60 ASP B N 1
ATOM 1502 C CA . ASP B 1 60 ? 6.145 -20.891 -13.539 1 96.5 60 ASP B CA 1
ATOM 1503 C C . ASP B 1 60 ? 5.223 -20.906 -12.328 1 96.5 60 ASP B C 1
ATOM 1505 O O . ASP B 1 60 ? 4.133 -21.484 -12.375 1 96.5 60 ASP B O 1
ATOM 1509 N N . THR B 1 61 ? 5.676 -20.344 -11.227 1 96.94 61 THR B N 1
ATOM 1510 C CA . THR B 1 61 ? 4.875 -20.188 -10.016 1 96.94 61 THR B CA 1
ATOM 1511 C C . THR B 1 61 ? 4.664 -18.719 -9.695 1 96.94 61 THR B C 1
ATOM 1513 O O . THR B 1 61 ? 5.227 -17.844 -10.359 1 96.94 61 THR B O 1
ATOM 1516 N N . VAL B 1 62 ? 3.768 -18.531 -8.688 1 97.94 62 VAL B N 1
ATOM 1517 C CA . VAL B 1 62 ? 3.453 -17.125 -8.438 1 97.94 62 VAL B CA 1
ATOM 1518 C C . VAL B 1 62 ? 3.434 -16.859 -6.938 1 97.94 62 VAL B C 1
ATOM 1520 O O . VAL B 1 62 ? 3.057 -17.719 -6.148 1 97.94 62 VAL B O 1
ATOM 1523 N N . LEU B 1 63 ? 3.939 -15.766 -6.562 1 98.5 63 LEU B N 1
ATOM 1524 C CA . LEU B 1 63 ? 3.672 -15.078 -5.301 1 98.5 63 LEU B CA 1
ATOM 1525 C C . LEU B 1 63 ? 2.635 -13.977 -5.488 1 98.5 63 LEU B C 1
ATOM 1527 O O . LEU B 1 63 ? 2.879 -13.008 -6.211 1 98.5 63 LEU B O 1
ATOM 1531 N N . VAL B 1 64 ? 1.474 -14.141 -4.832 1 98.75 64 VAL B N 1
ATOM 1532 C CA . VAL B 1 64 ? 0.389 -13.172 -4.977 1 98.75 64 VAL B CA 1
ATOM 1533 C C . VAL B 1 64 ? 0.322 -12.281 -3.738 1 98.75 64 VAL B C 1
ATOM 1535 O O . VAL B 1 64 ? 0.191 -12.781 -2.615 1 98.75 64 VAL B O 1
ATOM 1538 N N . LEU B 1 65 ? 0.425 -11.023 -3.932 1 98.88 65 LEU B N 1
ATOM 1539 C CA . LEU B 1 65 ? 0.21 -10.031 -2.885 1 98.88 65 LEU B CA 1
ATOM 1540 C C . LEU B 1 65 ? -1.024 -9.188 -3.182 1 98.88 65 LEU B C 1
ATOM 1542 O O . LEU B 1 65 ? -1.093 -8.523 -4.219 1 98.88 65 LEU B O 1
ATOM 1546 N N . ALA B 1 66 ? -1.959 -9.195 -2.283 1 98.88 66 ALA B N 1
ATOM 1547 C CA . ALA B 1 66 ? -3.219 -8.492 -2.492 1 98.88 66 ALA B CA 1
ATOM 1548 C C . ALA B 1 66 ? -3.389 -7.363 -1.477 1 98.88 66 ALA B C 1
ATOM 1550 O O . ALA B 1 66 ? -2.803 -7.402 -0.392 1 98.88 66 ALA B O 1
ATOM 1551 N N . ASP B 1 67 ? -4.238 -6.418 -1.826 1 98.75 67 ASP B N 1
ATOM 1552 C CA . ASP B 1 67 ? -4.52 -5.316 -0.911 1 98.75 67 ASP B CA 1
ATOM 1553 C C . ASP B 1 67 ? -5.242 -5.812 0.339 1 98.75 67 ASP B C 1
ATOM 1555 O O . ASP B 1 67 ? -4.875 -5.453 1.46 1 98.75 67 ASP B O 1
ATOM 1559 N N . ILE B 1 68 ? -6.215 -6.652 0.133 1 97.38 68 ILE B N 1
ATOM 1560 C CA . ILE B 1 68 ? -6.984 -7.133 1.273 1 97.38 68 ILE B CA 1
ATOM 1561 C C . ILE B 1 68 ? -7.379 -8.594 1.054 1 97.38 68 ILE B C 1
ATOM 1563 O O . ILE B 1 68 ? -7.773 -8.977 -0.049 1 97.38 68 ILE B O 1
ATOM 1567 N N . VAL B 1 69 ? -7.285 -9.406 2.117 1 96.75 69 VAL B N 1
ATOM 1568 C CA . VAL B 1 69 ? -7.793 -10.773 2.1 1 96.75 69 VAL B CA 1
ATOM 1569 C C . VAL B 1 69 ? -9.312 -10.766 2.207 1 96.75 69 VAL B C 1
ATOM 1571 O O . VAL B 1 69 ? -9.883 -10.039 3.029 1 96.75 69 VAL B O 1
ATOM 1574 N N . GLY B 1 70 ? -9.945 -11.555 1.377 1 94.5 70 GLY B N 1
ATOM 1575 C CA . GLY B 1 70 ? -11.391 -11.617 1.411 1 94.5 70 GLY B CA 1
ATOM 1576 C C . GLY B 1 70 ? -12.055 -10.695 0.404 1 94.5 70 GLY B C 1
ATOM 1577 O O . GLY B 1 70 ? -13.273 -10.719 0.241 1 94.5 70 GLY B O 1
ATOM 1578 N N . GLY B 1 71 ? -11.297 -9.852 -0.21 1 96.12 71 GLY B N 1
ATOM 1579 C CA . GLY B 1 71 ? -11.836 -8.984 -1.247 1 96.12 71 GLY B CA 1
ATOM 1580 C C . GLY B 1 71 ? -12.086 -9.711 -2.557 1 96.12 71 GLY B C 1
ATOM 1581 O O . GLY B 1 71 ? -11.438 -10.719 -2.85 1 96.12 71 GLY B O 1
ATOM 1582 N N . SER B 1 72 ? -12.859 -9.102 -3.389 1 97 72 SER B N 1
ATOM 1583 C CA . SER B 1 72 ? -13.234 -9.727 -4.652 1 97 72 SER B CA 1
ATOM 1584 C C . SER B 1 72 ? -12.023 -9.875 -5.57 1 97 72 SER B C 1
ATOM 1586 O O . SER B 1 72 ? -11.859 -10.906 -6.23 1 97 72 SER B O 1
ATOM 1588 N N . PRO B 1 73 ? -11.148 -8.914 -5.629 1 98.25 73 PRO B N 1
ATOM 1589 C CA . PRO B 1 73 ? -10 -9.078 -6.52 1 98.25 73 PRO B CA 1
ATOM 1590 C C . PRO B 1 73 ? -9.156 -10.305 -6.172 1 98.25 73 PRO B C 1
ATOM 1592 O O . PRO B 1 73 ? -8.836 -11.109 -7.051 1 98.25 73 PRO B O 1
ATOM 1595 N N . LEU B 1 74 ? -8.828 -10.516 -4.902 1 98.19 74 LEU B N 1
ATOM 1596 C CA . LEU B 1 74 ? -8 -11.656 -4.52 1 98.19 74 LEU B CA 1
ATOM 1597 C C . LEU B 1 74 ? -8.75 -12.969 -4.738 1 98.19 74 LEU B C 1
ATOM 1599 O O . LEU B 1 74 ? -8.18 -13.93 -5.258 1 98.19 74 LEU B O 1
ATOM 1603 N N . THR B 1 75 ? -10.031 -12.977 -4.332 1 97.5 75 THR B N 1
ATOM 1604 C CA . THR B 1 75 ? -10.836 -14.18 -4.504 1 97.5 75 THR B CA 1
ATOM 1605 C C . THR B 1 75 ? -10.891 -14.586 -5.973 1 97.5 75 THR B C 1
ATOM 1607 O O . THR B 1 75 ? -10.688 -15.758 -6.301 1 97.5 75 THR B O 1
ATOM 1610 N N . THR B 1 76 ? -11.156 -13.641 -6.816 1 98.5 76 THR B N 1
ATOM 1611 C CA . THR B 1 76 ? -11.242 -13.898 -8.25 1 98.5 76 THR B CA 1
ATOM 1612 C C . THR B 1 76 ? -9.891 -14.352 -8.797 1 98.5 76 THR B C 1
ATOM 1614 O O . THR B 1 76 ? -9.82 -15.273 -9.609 1 98.5 76 THR B O 1
ATOM 1617 N N . ALA B 1 77 ? -8.828 -13.688 -8.359 1 98.56 77 ALA B N 1
ATOM 1618 C CA . ALA B 1 77 ? -7.484 -14.078 -8.781 1 98.56 77 ALA B CA 1
ATOM 1619 C C . ALA B 1 77 ? -7.195 -15.531 -8.414 1 98.56 77 ALA B C 1
ATOM 1621 O O . ALA B 1 77 ? -6.672 -16.297 -9.234 1 98.56 77 ALA B O 1
ATOM 1622 N N . CYS B 1 78 ? -7.531 -15.914 -7.176 1 97.94 78 CYS B N 1
ATOM 1623 C CA . CYS B 1 78 ? -7.301 -17.281 -6.719 1 97.94 78 CYS B CA 1
ATOM 1624 C C . CYS B 1 78 ? -8.117 -18.266 -7.535 1 97.94 78 CYS B C 1
ATOM 1626 O O . CYS B 1 78 ? -7.645 -19.359 -7.855 1 97.94 78 CYS B O 1
ATOM 1628 N N . ASN B 1 79 ? -9.359 -17.891 -7.863 1 97.69 79 ASN B N 1
ATOM 1629 C CA . ASN B 1 79 ? -10.18 -18.734 -8.727 1 97.69 79 ASN B CA 1
ATOM 1630 C C . ASN B 1 79 ? -9.516 -18.953 -10.086 1 97.69 79 ASN B C 1
ATOM 1632 O O . ASN B 1 79 ? -9.484 -20.078 -10.586 1 97.69 79 ASN B O 1
ATOM 1636 N N . VAL B 1 80 ? -9.039 -17.906 -10.68 1 98.19 80 VAL B N 1
ATOM 1637 C CA . VAL B 1 80 ? -8.375 -18 -11.977 1 98.19 80 VAL B CA 1
ATOM 1638 C C . VAL B 1 80 ? -7.129 -18.875 -11.859 1 98.19 80 VAL B C 1
ATOM 1640 O O . VAL B 1 80 ? -6.879 -19.719 -12.719 1 98.19 80 VAL B O 1
ATOM 1643 N N . LEU B 1 81 ? -6.371 -18.703 -10.805 1 97.88 81 LEU B N 1
ATOM 1644 C CA . LEU B 1 81 ? -5.164 -19.5 -10.602 1 97.88 81 LEU B CA 1
ATOM 1645 C C . LEU B 1 81 ? -5.508 -20.969 -10.43 1 97.88 81 LEU B C 1
ATOM 1647 O O . LEU B 1 81 ? -4.762 -21.844 -10.883 1 97.88 81 LEU B O 1
ATOM 1651 N N . ALA B 1 82 ? -6.605 -21.234 -9.727 1 96.94 82 ALA B N 1
ATOM 1652 C CA . ALA B 1 82 ? -7.07 -22.609 -9.578 1 96.94 82 ALA B CA 1
ATOM 1653 C C . ALA B 1 82 ? -7.391 -23.219 -10.938 1 96.94 82 ALA B C 1
ATOM 1655 O O . ALA B 1 82 ? -7 -24.359 -11.219 1 96.94 82 ALA B O 1
ATOM 1656 N N . GLU B 1 83 ? -8.07 -22.469 -11.773 1 96.56 83 GLU B N 1
ATOM 1657 C CA . GLU B 1 83 ? -8.422 -22.938 -13.109 1 96.56 83 GLU B CA 1
ATOM 1658 C C . GLU B 1 83 ? -7.176 -23.219 -13.945 1 96.56 83 GLU B C 1
ATOM 1660 O O . GLU B 1 83 ? -7.184 -24.094 -14.812 1 96.56 83 GLU B O 1
ATOM 1665 N N . LEU B 1 84 ? -6.156 -22.516 -13.688 1 96.12 84 LEU B N 1
ATOM 1666 C CA . LEU B 1 84 ? -4.918 -22.641 -14.445 1 96.12 84 LEU B CA 1
ATOM 1667 C C . LEU B 1 84 ? -3.984 -23.656 -13.789 1 96.12 84 LEU B C 1
ATOM 1669 O O . LEU B 1 84 ? -2.83 -23.797 -14.203 1 96.12 84 LEU B O 1
ATOM 1673 N N . ASP B 1 85 ? -4.445 -24.297 -12.719 1 95.25 85 ASP B N 1
ATOM 1674 C CA . ASP B 1 85 ? -3.684 -25.297 -11.969 1 95.25 85 ASP B CA 1
ATOM 1675 C C . ASP B 1 85 ? -2.4 -24.688 -11.398 1 95.25 85 ASP B C 1
ATOM 1677 O O . ASP B 1 85 ? -1.342 -25.312 -11.438 1 95.25 85 ASP B O 1
ATOM 1681 N N . LYS B 1 86 ? -2.543 -23.438 -10.945 1 96.25 86 LYS B N 1
ATOM 1682 C CA . LYS B 1 86 ? -1.375 -22.75 -10.406 1 96.25 86 LYS B CA 1
ATOM 1683 C C . LYS B 1 86 ? -1.578 -22.391 -8.938 1 96.25 86 LYS B C 1
ATOM 1685 O O . LYS B 1 86 ? -0.639 -21.969 -8.258 1 96.25 86 LYS B O 1
ATOM 1690 N N . LEU B 1 87 ? -2.744 -22.594 -8.422 1 96.38 87 LEU B N 1
ATOM 1691 C CA . LEU B 1 87 ? -3.07 -22.172 -7.066 1 96.38 87 LEU B CA 1
ATOM 1692 C C . LEU B 1 87 ? -2.318 -23.016 -6.039 1 96.38 87 LEU B C 1
ATOM 1694 O O . LEU B 1 87 ? -1.871 -22.48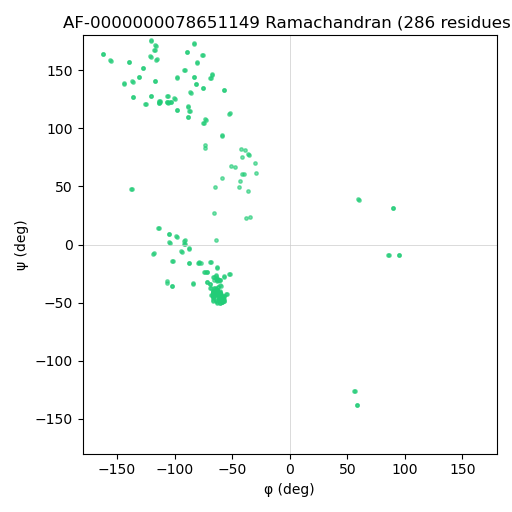4 -5.012 1 96.38 87 LEU B O 1
ATOM 1698 N N . ASN B 1 88 ? -2.08 -24.266 -6.293 1 92.88 88 ASN B N 1
ATOM 1699 C CA . ASN B 1 88 ? -1.486 -25.203 -5.34 1 92.88 88 ASN B CA 1
ATOM 1700 C C . ASN B 1 88 ? -0.037 -24.828 -5.027 1 92.88 88 ASN B C 1
ATOM 1702 O O . ASN B 1 88 ? 0.465 -25.141 -3.943 1 92.88 88 ASN B O 1
ATOM 1706 N N . THR B 1 89 ? 0.622 -24.203 -5.941 1 93.69 89 THR B N 1
ATOM 1707 C CA . THR B 1 89 ? 2.023 -23.844 -5.746 1 93.69 89 THR B CA 1
ATOM 1708 C C . THR B 1 89 ? 2.17 -22.359 -5.441 1 93.69 89 THR B C 1
ATOM 1710 O O . THR B 1 89 ? 3.283 -21.875 -5.242 1 93.69 89 THR B O 1
ATOM 1713 N N . ALA B 1 90 ? 1.074 -21.688 -5.375 1 96.56 90 ALA B N 1
ATOM 1714 C CA . ALA B 1 90 ? 1.114 -20.234 -5.16 1 96.56 90 ALA B CA 1
ATOM 1715 C C . ALA B 1 90 ? 1.265 -19.906 -3.678 1 96.56 90 ALA B C 1
ATOM 1717 O O . ALA B 1 90 ? 0.801 -20.672 -2.818 1 96.56 90 ALA B O 1
ATOM 1718 N N . VAL B 1 91 ? 1.975 -18.906 -3.377 1 97.5 91 VAL B N 1
ATOM 1719 C CA . VAL B 1 91 ? 1.944 -18.234 -2.076 1 97.5 91 VAL B CA 1
ATOM 1720 C C . VAL B 1 91 ? 1.091 -16.984 -2.158 1 97.5 91 VAL B C 1
ATOM 1722 O O . VAL B 1 91 ? 1.296 -16.141 -3.039 1 97.5 91 VAL B O 1
ATOM 1725 N N . VAL B 1 92 ? 0.11 -16.875 -1.284 1 98.38 92 VAL B N 1
ATOM 1726 C CA . VAL B 1 92 ? -0.861 -15.781 -1.365 1 98.38 92 VAL B CA 1
ATOM 1727 C C . VAL B 1 92 ? -0.904 -15.031 -0.038 1 98.38 92 VAL B C 1
ATOM 1729 O O . VAL B 1 92 ? -1.206 -15.617 1.006 1 98.38 92 VAL B O 1
ATOM 1732 N N . LEU B 1 93 ? -0.612 -13.758 -0.126 1 98.75 93 LEU B N 1
ATOM 1733 C CA . LEU B 1 93 ? -0.601 -12.906 1.06 1 98.75 93 LEU B CA 1
ATOM 1734 C C . LEU B 1 93 ? -1.473 -11.672 0.852 1 98.75 93 LEU B C 1
ATOM 1736 O O . LEU B 1 93 ? -1.626 -11.195 -0.277 1 98.75 93 LEU B O 1
ATOM 1740 N N . GLY B 1 94 ? -2.004 -11.148 1.924 1 98.69 94 GLY B N 1
ATOM 1741 C CA . GLY B 1 94 ? -2.773 -9.914 1.914 1 98.69 94 GLY B CA 1
ATOM 1742 C C . GLY B 1 94 ? -2.146 -8.82 2.748 1 98.69 94 GLY B C 1
ATOM 1743 O O . GLY B 1 94 ? -1.224 -9.07 3.525 1 98.69 94 GLY B O 1
ATOM 1744 N N . GLY B 1 95 ? -2.664 -7.547 2.564 1 98.81 95 GLY B N 1
ATOM 1745 C CA . GLY B 1 95 ? -2.152 -6.391 3.279 1 98.81 95 GLY B CA 1
ATOM 1746 C C . GLY B 1 95 ? -1.023 -5.688 2.547 1 98.81 95 GLY B C 1
ATOM 1747 O O . GLY B 1 95 ? -0.151 -5.086 3.176 1 98.81 95 GLY B O 1
ATOM 1748 N N . LEU B 1 96 ? -1.039 -5.719 1.295 1 98.88 96 LEU B N 1
ATOM 1749 C CA . LEU B 1 96 ? 0.029 -5.281 0.404 1 98.88 96 LEU B CA 1
ATOM 1750 C C . LEU B 1 96 ? 0.468 -3.859 0.743 1 98.88 96 LEU B C 1
ATOM 1752 O O . LEU B 1 96 ? -0.335 -2.926 0.683 1 98.88 96 LEU B O 1
ATOM 1756 N N . ASN B 1 97 ? 1.654 -3.699 1.224 1 98.88 97 ASN B N 1
ATOM 1757 C CA . ASN B 1 97 ? 2.379 -2.434 1.254 1 98.88 97 ASN B CA 1
ATOM 1758 C C . ASN B 1 97 ? 3.689 -2.52 0.478 1 98.88 97 ASN B C 1
ATOM 1760 O O . ASN B 1 97 ? 3.998 -3.555 -0.118 1 98.88 97 ASN B O 1
ATOM 1764 N N . LEU B 1 98 ? 4.387 -1.476 0.34 1 98.75 98 LEU B N 1
ATOM 1765 C CA . LEU B 1 98 ? 5.574 -1.425 -0.509 1 98.75 98 LEU B CA 1
ATOM 1766 C C . LEU B 1 98 ? 6.629 -2.414 -0.028 1 98.75 98 LEU B C 1
ATOM 1768 O O . LEU B 1 98 ? 7.246 -3.113 -0.835 1 98.75 98 LEU B O 1
ATOM 1772 N N . THR B 1 99 ? 6.863 -2.48 1.261 1 98.62 99 THR B N 1
ATOM 1773 C CA . THR B 1 99 ? 7.887 -3.352 1.823 1 98.62 99 THR B CA 1
ATOM 1774 C C . THR B 1 99 ? 7.566 -4.816 1.542 1 98.62 99 THR B C 1
ATOM 1776 O O . THR B 1 99 ? 8.469 -5.609 1.249 1 98.62 99 THR B O 1
ATOM 1779 N N . MET B 1 100 ? 6.316 -5.145 1.633 1 98.69 100 MET B N 1
ATOM 1780 C CA . MET B 1 100 ? 5.883 -6.484 1.253 1 98.69 100 MET B CA 1
ATOM 1781 C C . MET B 1 100 ? 6.266 -6.793 -0.19 1 98.69 100 MET B C 1
ATOM 1783 O O . MET B 1 100 ? 6.809 -7.863 -0.478 1 98.69 100 MET B O 1
ATOM 1787 N N . GLY B 1 101 ? 5.965 -5.871 -1.085 1 98.31 101 GLY B N 1
ATOM 1788 C CA . GLY B 1 101 ? 6.305 -6.039 -2.49 1 98.31 1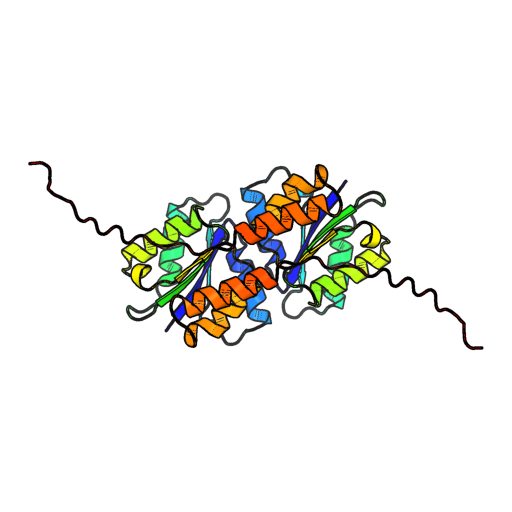01 GLY B CA 1
ATOM 1789 C C . GLY B 1 101 ? 7.793 -6.168 -2.732 1 98.31 101 GLY B C 1
ATOM 1790 O O . GLY B 1 101 ? 8.234 -7.043 -3.48 1 98.31 101 GLY B O 1
ATOM 1791 N N . LEU B 1 102 ? 8.539 -5.266 -2.104 1 97.31 102 LEU B N 1
ATOM 1792 C CA . LEU B 1 102 ? 9.984 -5.258 -2.285 1 97.31 102 LEU B CA 1
ATOM 1793 C C . LEU B 1 102 ? 10.609 -6.551 -1.768 1 97.31 102 LEU B C 1
ATOM 1795 O O . LEU B 1 102 ? 11.398 -7.188 -2.467 1 97.31 102 LEU B O 1
ATOM 1799 N N . THR B 1 103 ? 10.273 -6.949 -0.534 1 98.12 103 THR B N 1
ATOM 1800 C CA . THR B 1 103 ? 10.805 -8.172 0.058 1 98.12 103 THR B CA 1
ATOM 1801 C C . THR B 1 103 ? 10.406 -9.391 -0.772 1 98.12 103 THR B C 1
ATOM 1803 O O . THR B 1 103 ? 11.234 -10.266 -1.029 1 98.12 103 THR B O 1
ATOM 1806 N N . GLY B 1 104 ? 9.148 -9.43 -1.205 1 97.94 104 GLY B N 1
ATOM 1807 C CA . GLY B 1 104 ? 8.703 -10.516 -2.072 1 97.94 104 GLY B CA 1
ATOM 1808 C C . GLY B 1 104 ? 9.508 -10.617 -3.354 1 97.94 104 GLY B C 1
ATOM 1809 O O . GLY B 1 104 ? 9.938 -11.711 -3.736 1 97.94 104 GLY B O 1
ATOM 1810 N N . LEU B 1 105 ? 9.688 -9.492 -3.945 1 97.12 105 LEU B N 1
ATOM 1811 C CA . LEU B 1 105 ? 10.398 -9.445 -5.219 1 97.12 105 LEU B CA 1
ATOM 1812 C C . LEU B 1 105 ? 11.836 -9.93 -5.062 1 97.12 105 LEU B C 1
ATOM 1814 O O . LEU B 1 105 ? 12.344 -10.68 -5.902 1 97.12 105 LEU B O 1
ATOM 1818 N N . VAL B 1 106 ? 12.438 -9.617 -3.973 1 95.06 106 VAL B N 1
ATOM 1819 C CA . VAL B 1 106 ? 13.852 -9.914 -3.756 1 95.06 106 VAL B CA 1
ATOM 1820 C C . VAL B 1 106 ? 14.016 -11.344 -3.258 1 95.06 106 VAL B C 1
ATOM 1822 O O . VAL B 1 106 ? 14.945 -12.047 -3.652 1 95.06 106 VAL B O 1
ATOM 1825 N N . MET B 1 107 ? 13.062 -11.852 -2.475 1 96.5 107 MET B N 1
ATOM 1826 C CA . MET B 1 107 ? 13.281 -13.102 -1.75 1 96.5 107 MET B CA 1
ATOM 1827 C C . MET B 1 107 ? 12.586 -14.266 -2.453 1 96.5 107 MET B C 1
ATOM 1829 O O . MET B 1 107 ? 12.859 -15.43 -2.158 1 96.5 107 MET B O 1
ATOM 1833 N N . LYS B 1 108 ? 11.703 -13.906 -3.365 1 95.75 108 LYS B N 1
ATOM 1834 C CA . LYS B 1 108 ? 10.844 -14.945 -3.941 1 95.75 108 LYS B CA 1
ATOM 1835 C C . LYS B 1 108 ? 11.68 -16.047 -4.578 1 95.75 108 LYS B C 1
ATOM 1837 O O . LYS B 1 108 ? 11.234 -17.203 -4.664 1 95.75 108 LYS B O 1
ATOM 1842 N N . ASP B 1 109 ? 12.93 -15.734 -5.059 1 93.56 109 ASP B N 1
ATOM 1843 C CA . ASP B 1 109 ? 13.75 -16.75 -5.707 1 93.56 109 ASP B CA 1
ATOM 1844 C C . ASP B 1 109 ? 14.703 -17.406 -4.711 1 93.56 109 ASP B C 1
ATOM 1846 O O . ASP B 1 109 ? 15.398 -18.359 -5.047 1 93.56 109 ASP B O 1
ATOM 1850 N N . MET B 1 110 ? 14.742 -16.922 -3.494 1 95.69 110 MET B N 1
ATOM 1851 C CA . MET B 1 110 ? 15.703 -17.406 -2.508 1 95.69 110 MET B CA 1
ATOM 1852 C C . MET B 1 110 ? 15.016 -18.266 -1.454 1 95.69 110 MET B C 1
ATOM 1854 O O . MET B 1 110 ? 15.641 -19.156 -0.864 1 95.69 110 MET B O 1
ATOM 1858 N N . LEU B 1 111 ? 13.805 -17.984 -1.154 1 96.5 111 LEU B N 1
ATOM 1859 C CA . LEU B 1 111 ? 13.047 -18.688 -0.118 1 96.5 111 LEU B CA 1
ATOM 1860 C C . LEU B 1 111 ? 11.789 -19.328 -0.697 1 96.5 111 LEU B C 1
ATOM 1862 O O . LEU B 1 111 ? 11.367 -18.969 -1.802 1 96.5 111 LEU B O 1
ATOM 1866 N N . GLU B 1 112 ? 11.25 -20.281 0.061 1 94.44 112 GLU B N 1
ATOM 1867 C CA . GLU B 1 112 ? 10.031 -20.969 -0.367 1 94.44 112 GLU B CA 1
ATOM 1868 C C . GLU B 1 112 ? 9.078 -21.188 0.804 1 94.44 112 GLU B C 1
ATOM 1870 O O . GLU B 1 112 ? 9.484 -21.125 1.965 1 94.44 112 GLU B O 1
ATOM 1875 N N . GLY B 1 113 ? 7.793 -21.359 0.442 1 93.19 113 GLY B N 1
ATOM 1876 C CA . GLY B 1 113 ? 6.789 -21.781 1.399 1 93.19 113 GLY B CA 1
ATOM 1877 C C . GLY B 1 113 ? 6.699 -20.891 2.617 1 93.19 113 GLY B C 1
ATOM 1878 O O . GLY B 1 113 ? 6.578 -19.656 2.486 1 93.19 113 GLY B O 1
ATOM 1879 N N . LYS B 1 114 ? 6.809 -21.484 3.732 1 95.5 114 LYS B N 1
ATOM 1880 C CA . LYS B 1 114 ? 6.582 -20.812 5.004 1 95.5 114 LYS B CA 1
ATOM 1881 C C . LYS B 1 114 ? 7.715 -19.844 5.32 1 95.5 114 LYS B C 1
ATOM 1883 O O . LYS B 1 114 ? 7.492 -18.797 5.938 1 95.5 114 LYS B O 1
ATOM 1888 N N . GLU B 1 115 ? 8.906 -20.188 4.891 1 97.94 115 GLU B N 1
ATOM 1889 C CA . GLU B 1 115 ? 10.031 -19.281 5.129 1 97.94 115 GLU B CA 1
ATOM 1890 C C . GLU B 1 115 ? 9.859 -17.969 4.371 1 97.94 115 GLU B C 1
ATOM 1892 O O . GLU B 1 115 ? 10.164 -16.891 4.898 1 97.94 115 GLU B O 1
ATOM 1897 N N . LEU B 1 116 ? 9.438 -18.094 3.146 1 98.25 116 LEU B N 1
ATOM 1898 C CA . LEU B 1 116 ? 9.164 -16.906 2.35 1 98.25 116 LEU B CA 1
ATOM 1899 C C . LEU B 1 116 ? 8.055 -16.062 2.982 1 98.25 116 LEU B C 1
ATOM 1901 O O . LEU B 1 116 ? 8.195 -14.852 3.123 1 98.25 116 LEU B O 1
ATOM 1905 N N . VAL B 1 117 ? 6.996 -16.719 3.426 1 98.31 117 VAL B N 1
ATOM 1906 C CA . VAL B 1 117 ? 5.855 -16.062 4.051 1 98.31 117 VAL B CA 1
ATOM 1907 C C . VAL B 1 117 ? 6.312 -15.297 5.293 1 98.31 117 VAL B C 1
ATOM 1909 O O . VAL B 1 117 ? 5.984 -14.117 5.461 1 98.31 117 VAL B O 1
ATOM 1912 N N . LYS B 1 118 ? 7.043 -15.953 6.082 1 98.44 118 LYS B N 1
ATOM 1913 C CA . LYS B 1 118 ? 7.516 -15.352 7.328 1 98.44 118 LYS B CA 1
ATOM 1914 C C . LYS B 1 118 ? 8.391 -14.125 7.051 1 98.44 118 LYS B C 1
ATOM 1916 O O . LYS B 1 118 ? 8.242 -13.094 7.703 1 98.44 118 LYS B O 1
ATOM 1921 N N . ALA B 1 119 ? 9.289 -14.266 6.129 1 98.56 119 ALA B N 1
ATOM 1922 C CA . ALA B 1 119 ? 10.18 -13.156 5.793 1 98.56 119 ALA B CA 1
ATOM 1923 C C . ALA B 1 119 ? 9.391 -11.945 5.316 1 98.56 119 ALA B C 1
ATOM 1925 O O . ALA B 1 119 ? 9.633 -10.82 5.773 1 98.56 119 ALA B O 1
ATOM 1926 N N . ILE B 1 120 ? 8.453 -12.156 4.438 1 98.75 120 ILE B N 1
ATOM 1927 C CA . ILE B 1 120 ? 7.688 -11.07 3.834 1 98.75 120 ILE B CA 1
ATOM 1928 C C . ILE B 1 120 ? 6.816 -10.398 4.895 1 98.75 120 ILE B C 1
ATOM 1930 O O . ILE B 1 120 ? 6.816 -9.172 5.027 1 98.75 120 ILE B O 1
ATOM 1934 N N . LEU B 1 121 ? 6.113 -11.211 5.676 1 98.75 121 LEU B N 1
ATOM 1935 C CA . LEU B 1 121 ? 5.188 -10.648 6.652 1 98.75 121 LEU B CA 1
ATOM 1936 C C . LEU B 1 121 ? 5.941 -9.938 7.77 1 98.75 121 LEU B C 1
ATOM 1938 O O . LEU B 1 121 ? 5.473 -8.922 8.297 1 98.75 121 LEU B O 1
ATOM 1942 N N . SER B 1 122 ? 7.035 -10.5 8.133 1 98.62 122 SER B N 1
ATOM 1943 C CA . SER B 1 122 ? 7.844 -9.859 9.164 1 98.62 122 SER B CA 1
ATOM 1944 C C . SER B 1 122 ? 8.297 -8.469 8.734 1 98.62 122 SER B C 1
ATOM 1946 O O . SER B 1 122 ? 8.125 -7.496 9.469 1 98.62 122 SER B O 1
ATOM 1948 N N . GLU B 1 123 ? 8.859 -8.359 7.543 1 98.56 123 GLU B N 1
ATOM 1949 C CA . GLU B 1 123 ? 9.344 -7.074 7.051 1 98.56 123 GLU B CA 1
ATOM 1950 C C . GLU B 1 123 ? 8.18 -6.109 6.816 1 98.56 123 GLU B C 1
ATOM 1952 O O . GLU B 1 123 ? 8.305 -4.91 7.086 1 98.56 123 GLU B O 1
ATOM 1957 N N . ALA B 1 124 ? 7.105 -6.613 6.254 1 98.75 124 ALA B N 1
ATOM 1958 C CA . ALA B 1 124 ? 5.918 -5.797 6.016 1 98.75 124 ALA B CA 1
ATOM 1959 C C . ALA B 1 124 ? 5.406 -5.188 7.32 1 98.75 124 ALA B C 1
ATOM 1961 O O . ALA B 1 124 ? 5.047 -4.008 7.359 1 98.75 124 ALA B O 1
ATOM 1962 N N . SER B 1 125 ? 5.375 -6.012 8.359 1 98.69 125 SER B N 1
ATOM 1963 C CA . SER B 1 125 ? 4.91 -5.566 9.672 1 98.69 125 SER B CA 1
ATOM 1964 C C . SER B 1 125 ? 5.859 -4.539 10.273 1 98.69 125 SER B C 1
ATOM 1966 O O . SER B 1 125 ? 5.418 -3.564 10.891 1 98.69 125 SER B O 1
ATOM 1968 N N . ALA B 1 126 ? 7.113 -4.758 10.117 1 98.31 126 ALA B N 1
ATOM 1969 C CA . ALA B 1 126 ? 8.117 -3.855 10.672 1 98.31 126 ALA B CA 1
ATOM 1970 C C . ALA B 1 126 ? 8.023 -2.471 10.039 1 98.31 126 ALA B C 1
ATOM 1972 O O . ALA B 1 126 ? 8.398 -1.472 10.656 1 98.31 126 ALA B O 1
ATOM 1973 N N . ALA B 1 127 ? 7.539 -2.402 8.844 1 98.44 127 ALA B N 1
ATOM 1974 C CA . ALA B 1 127 ? 7.434 -1.142 8.117 1 98.44 127 ALA B CA 1
ATOM 1975 C C . ALA B 1 127 ? 6.336 -0.26 8.703 1 98.44 127 ALA B C 1
ATOM 1977 O O . ALA B 1 127 ? 6.301 0.948 8.453 1 98.44 127 ALA B O 1
ATOM 1978 N N . LEU B 1 128 ? 5.359 -0.883 9.383 1 98.69 128 LEU B N 1
ATOM 1979 C CA . LEU B 1 128 ? 4.27 -0.142 10.008 1 98.69 128 LEU B CA 1
ATOM 1980 C C . LEU B 1 128 ? 4.746 0.555 11.273 1 98.69 128 LEU B C 1
ATOM 1982 O O . LEU B 1 128 ? 4.973 -0.096 12.297 1 98.69 128 LEU B O 1
ATOM 1986 N N . GLN B 1 129 ? 4.914 1.81 11.156 1 97.25 129 GLN B N 1
ATOM 1987 C CA . GLN B 1 129 ? 5.465 2.5 12.312 1 97.25 129 GLN B CA 1
ATOM 1988 C C . GLN B 1 129 ? 5.078 3.977 12.312 1 97.25 129 GLN B C 1
ATOM 1990 O O . GLN B 1 129 ? 4.738 4.531 11.266 1 97.25 129 GLN B O 1
ATOM 1995 N N . GLU B 1 130 ? 5.125 4.562 13.469 1 97.06 130 GLU B N 1
ATOM 1996 C CA . GLU B 1 130 ? 4.93 6 13.633 1 97.06 130 GLU B CA 1
ATOM 1997 C C . GLU B 1 130 ? 6.23 6.766 13.422 1 97.06 130 GLU B C 1
ATOM 1999 O O . GLU B 1 130 ? 7.293 6.328 13.867 1 97.06 130 GLU B O 1
ATOM 2004 N N . PHE B 1 131 ? 6.203 7.762 12.641 1 93.56 131 PHE B N 1
ATOM 2005 C CA . PHE B 1 131 ? 7.32 8.688 12.539 1 93.56 131 PHE B CA 1
ATOM 2006 C C . PHE B 1 131 ? 7.199 9.805 13.57 1 93.56 131 PHE B C 1
ATOM 2008 O O . PHE B 1 131 ? 6.297 10.641 13.484 1 93.56 131 PHE B O 1
ATOM 2015 N N . GLU B 1 132 ? 8.109 9.75 14.578 1 83.12 132 GLU B N 1
ATOM 2016 C CA . GLU B 1 132 ? 8.047 10.766 15.625 1 83.12 132 GLU B CA 1
ATOM 2017 C C . GLU B 1 132 ? 8.844 12.008 15.242 1 83.12 132 GLU B C 1
ATOM 2019 O O . GLU B 1 132 ? 10.016 11.914 14.867 1 83.12 132 GLU B O 1
ATOM 2024 N N . ILE B 1 133 ? 8.234 13.023 15.086 1 71.75 133 ILE B N 1
ATOM 2025 C CA . ILE B 1 133 ? 8.836 14.312 14.781 1 71.75 133 ILE B CA 1
ATOM 2026 C C . ILE B 1 133 ? 9.523 14.875 16.016 1 71.75 133 ILE B C 1
ATOM 2028 O O . ILE B 1 133 ? 8.898 15.016 17.078 1 71.75 133 ILE B O 1
ATOM 2032 N N . VAL B 1 134 ? 10.727 14.461 16.266 1 58.5 134 VAL B N 1
ATOM 2033 C CA . VAL B 1 134 ? 11.391 15.07 17.422 1 58.5 134 VAL B CA 1
ATOM 2034 C C . VAL B 1 134 ? 11.477 16.578 17.234 1 58.5 134 VAL B C 1
ATOM 2036 O O . VAL B 1 134 ? 11.922 17.062 16.188 1 58.5 134 VAL B O 1
ATOM 2039 N N . ALA B 1 135 ? 10.516 17.234 17.781 1 51.72 135 ALA B N 1
ATOM 2040 C CA . ALA B 1 135 ? 10.648 18.688 17.844 1 51.72 135 ALA B CA 1
ATOM 2041 C C . ALA B 1 135 ? 12.102 19.094 18.078 1 51.72 135 ALA B C 1
ATOM 2043 O O . ALA B 1 135 ? 12.727 18.656 19.047 1 51.72 135 ALA B O 1
ATOM 2044 N N . ASN B 1 136 ? 12.914 19.047 17.125 1 43.88 136 ASN B N 1
ATOM 2045 C CA . ASN B 1 136 ? 14.18 19.688 17.453 1 43.88 136 ASN B CA 1
ATOM 2046 C C . ASN B 1 136 ? 13.961 20.984 18.234 1 43.88 136 ASN B C 1
ATOM 2048 O O . ASN B 1 136 ? 13.492 21.984 17.688 1 43.88 136 ASN B O 1
ATOM 2052 N N . SER B 1 137 ? 13.352 21.047 19.406 1 39.5 137 SER B N 1
ATOM 2053 C CA . SER B 1 137 ? 13.719 22.156 20.281 1 39.5 137 SER B CA 1
ATOM 2054 C C . SER B 1 137 ? 15.227 22.375 20.297 1 39.5 137 SER B C 1
ATOM 2056 O O . SER B 1 137 ? 15.969 21.562 20.859 1 39.5 137 SER B O 1
ATOM 2058 N N . ASP B 1 138 ? 15.82 22.547 19.297 1 37.38 138 ASP B N 1
ATOM 2059 C CA . ASP B 1 138 ? 17.125 23.172 19.391 1 37.38 138 ASP B CA 1
ATOM 2060 C C . ASP B 1 138 ? 17.109 24.359 20.344 1 37.38 138 ASP B C 1
ATOM 2062 O O . ASP B 1 138 ? 16.656 25.453 19.969 1 37.38 138 ASP B O 1
ATOM 2066 N N . GLU B 1 139 ? 16.609 24.344 21.578 1 36.84 139 GLU B N 1
ATOM 2067 C CA . GLU B 1 139 ? 17.281 25.172 22.578 1 36.84 139 GLU B CA 1
ATOM 2068 C C . GLU B 1 139 ? 18.781 24.969 22.547 1 36.84 139 GLU B C 1
ATOM 2070 O O . GLU B 1 139 ? 19.266 23.875 22.859 1 36.84 139 GLU B O 1
ATOM 2075 N N . GLU B 1 140 ? 19.5 25.328 21.531 1 36.31 140 GLU B N 1
ATOM 2076 C CA . GLU B 1 140 ? 20.906 25.688 21.594 1 36.31 140 GLU B CA 1
ATOM 2077 C C . GLU B 1 140 ? 21.25 26.297 22.953 1 36.31 140 GLU B C 1
ATOM 2079 O O . GLU B 1 140 ? 20.781 27.391 23.297 1 36.31 140 GLU B O 1
ATOM 2084 N N . ASP B 1 141 ? 21.266 25.578 24.016 1 36.5 141 ASP B N 1
ATOM 2085 C CA . ASP B 1 141 ? 22.047 25.875 25.203 1 36.5 141 ASP B CA 1
ATOM 2086 C C . ASP B 1 141 ? 23.422 26.422 24.828 1 36.5 141 ASP B C 1
ATOM 2088 O O . ASP B 1 141 ? 24.219 25.719 24.188 1 36.5 141 ASP B O 1
ATOM 2092 N N . GLU B 1 142 ? 23.578 27.766 24.484 1 35.38 142 GLU B N 1
ATOM 2093 C CA . GLU B 1 142 ? 24.766 28.594 24.578 1 35.38 142 GLU B CA 1
ATOM 2094 C C . GLU B 1 142 ? 25.609 28.219 25.797 1 35.38 142 GLU B C 1
ATOM 2096 O O . GLU B 1 142 ? 25.531 28.875 26.828 1 35.38 142 GLU B O 1
ATOM 2101 N N . ASP B 1 143 ? 25.5 27.016 26.312 1 33.25 143 ASP B N 1
ATOM 2102 C CA . ASP B 1 143 ? 26.469 26.859 27.391 1 33.25 143 ASP B CA 1
ATOM 2103 C C . ASP B 1 143 ? 27.906 26.891 26.859 1 33.25 143 ASP B C 1
ATOM 2105 O O . ASP B 1 143 ? 28.547 25.844 26.703 1 33.25 143 ASP B O 1
ATOM 2109 N N . ASP B 1 144 ? 28.281 27.516 25.766 1 30.34 144 ASP B N 1
ATOM 2110 C CA . ASP B 1 144 ? 29.734 27.719 25.688 1 30.34 144 ASP B CA 1
ATOM 2111 C C . ASP B 1 144 ? 30.234 28.531 26.875 1 30.34 144 ASP B C 1
ATOM 2113 O O . ASP B 1 144 ? 30.031 29.75 26.922 1 30.34 144 ASP B O 1
ATOM 2117 N N . ILE B 1 145 ? 30.031 28.141 28.219 1 23.47 145 ILE B N 1
ATOM 2118 C CA . ILE B 1 145 ? 31.078 28.562 29.141 1 23.47 145 ILE B CA 1
ATOM 2119 C C . ILE B 1 145 ? 32.344 27.75 28.875 1 23.47 145 ILE B C 1
ATOM 2121 O O . ILE B 1 145 ? 32.281 26.578 28.516 1 23.47 145 ILE B O 1
#

Radius of gyration: 20.62 Å; Cα contacts (8 Å, |Δi|>4): 553; chains: 2; bounding box: 56×73×50 Å

Solvent-accessible surface area (backbone atoms only — not comparable to full-atom values): 15407 Å² total; per-residue (Å²): 96,72,31,38,34,28,29,10,54,21,35,28,17,48,9,38,52,47,26,43,37,77,77,42,55,89,56,44,89,42,52,45,56,45,41,40,41,86,94,56,50,71,67,55,36,44,52,52,47,51,59,71,50,62,82,59,55,89,77,37,40,38,39,36,38,16,36,45,73,88,35,67,48,45,53,44,50,49,51,52,28,48,76,67,72,40,42,89,70,37,47,42,34,21,30,40,24,51,52,28,52,51,44,40,66,69,36,55,87,77,40,58,73,68,60,35,50,48,54,26,52,52,51,33,50,67,40,50,40,74,57,78,77,71,74,74,69,74,72,75,74,78,59,88,115,94,71,31,38,34,29,30,11,53,20,36,29,18,48,8,39,52,47,27,43,38,76,76,43,54,90,56,45,88,44,52,44,57,44,42,40,44,88,92,57,51,72,67,54,36,44,52,53,48,50,59,72,51,63,83,58,56,90,77,39,39,38,38,36,38,15,37,44,75,88,35,67,48,44,53,44,50,49,50,53,29,46,75,68,72,41,43,90,70,39,46,42,35,19,30,40,23,50,52,29,52,52,44,40,65,68,36,54,86,76,42,56,72,66,61,35,51,49,53,25,52,51,50,32,49,66,39,51,41,75,58,78,75,71,72,75,71,70,72,73,74,78,66,82,120

Nearest PDB structures (foldseek):
  3ipr-assembly1_A  TM=8.623E-01  e=3.974E-09  Enterococcus faecalis
  3lfh-assembly1_B  TM=8.662E-01  e=2.001E-08  Caldanaerobacter subterraneus subsp. tengcongensis MB4
  6fmg-assembly2_C  TM=8.535E-01  e=6.130E-08  Streptococcus pneumoniae
  2jzn-assembly1_B  TM=8.451E-01  e=7.861E-08  Escherichia coli
  2jzo-assembly1_A  TM=8.484E-01  e=8.902E-08  Escherichia coli

Sequence (290 aa):
MKYLVLVSHGGLAEGVQSSLKMFAGDKTDQVIAVGLKEGKSVDDFALDFRQALSGLSVEDTVLVLADIVGGSPLTTACNVLAELDKLNTAVVLGGLNLTMGLTGLVMKDMLEGKELVKAILSEASAALQEFEIVANSDEEDEDDIMKYLVLVSHGGLAEGVQSSLKMFAGDKTDQVIAVGLKEGKSVDDFALDFRQALSGLSVEDTVLVLADIVGGSPLTTACNVLAELDKLNTAVVLGGLNLTMGLTGLVMKDMLEGKELVKAILSEASAALQEFEIVANSDEEDEDDI

pLDDT: mean 91.51, std 16.59, range [23.47, 98.88]

InterPro domains:
  IPR004701 Phosphotransferase system, mannose-type IIA component [PF03610] (4-120)
  IPR004701 Phosphotransferase system, mannose-type IIA component [PS51096] (1-128)
  IPR036662 Phosphotransferase system, mannose-type IIA component superfamily [G3DSA:3.40.50.510] (1-145)
  IPR036662 Phosphotransferase system, mannose-type IIA component superfamily [SSF53062] (1-133)
  IPR051471 Bacterial PTS system sugar-specific components [PTHR33799] (1-141)